Protein AF-A0A932PRP3-F1 (afdb_monomer)

pLDDT: mean 75.01, std 20.95, range [37.06, 98.75]

Nearest PDB structures (foldseek):
  5yk1-assembly1_A  TM=2.184E-01  e=9.906E+00  Mycobacterium tuberculosis H37Rv

Mean predicted aligned error: 20.1 Å

Secondary structure (DSSP, 8-state):
--------PPPPPPPPPPPPP---------------------PPPPPPPP-PPPPPPPPPPP--PPPTHHHHHHHHHHHHHHHHHHHHHHHT---------PPPP-------------------------------------------------HHHHHHHHHHHHHHHHHHHHHHHHHHHHHHSSPPPEEEEEETT-TTSHHHHHHTTTT-SS----TTTTTS--EEEESSSS--EEEEE-S-TT-TT-EEETTEEEEEEE-

Radius of gyration: 33.86 Å; Cα contacts (8 Å, |Δi|>4): 178; chains: 1; bounding box: 92×92×70 Å

Sequence (263 aa):
MDLDFGPTEAPSQPPKNPPPAAEGSMKPSGSQIAFTPSGGPVGSPPPATPTGSPPPAAPPAPKKAPRPIFLLIGVLIILAGLGYLAYSLLAGRSSSSGVATTPTPATPSTLDTGASSTATVTPLTPTSGTGTTPTTGTGVTSTTGTTTTGGAGTVSETMQTRDAFRKKDLATIQTYLESYLTDQGSYPVAAKTTRLNDSTATVVTALVPKYTAALPKDPKDPEYFYGYKSVDGKTYLLSARLEDTTDPEGKTEGTVFLYTVAK

Structure (mmCIF, N/CA/C/O backbone):
data_AF-A0A932PRP3-F1
#
_entry.id   AF-A0A932PRP3-F1
#
loop_
_atom_site.group_PDB
_atom_site.id
_atom_site.type_symbol
_atom_site.label_atom_id
_atom_site.label_alt_id
_atom_site.label_comp_id
_atom_site.label_asym_id
_atom_site.label_entity_id
_atom_site.label_seq_id
_atom_site.pdbx_PDB_ins_code
_atom_site.Cartn_x
_atom_site.Cartn_y
_atom_site.Cartn_z
_atom_site.occupancy
_atom_site.B_iso_or_equiv
_atom_site.auth_seq_id
_atom_site.auth_comp_id
_atom_site.auth_asym_id
_atom_site.auth_atom_id
_atom_site.pdbx_PDB_model_num
ATOM 1 N N . MET A 1 1 ? -14.388 -48.158 -35.535 1.00 59.50 1 MET A N 1
ATOM 2 C CA . MET A 1 1 ? -14.769 -47.512 -34.261 1.00 59.50 1 MET A CA 1
ATOM 3 C C . MET A 1 1 ? -14.753 -46.029 -34.554 1.00 59.50 1 MET A C 1
ATOM 5 O O . MET A 1 1 ? -13.724 -45.390 -34.387 1.00 59.50 1 MET A O 1
ATOM 9 N N . ASP A 1 2 ? -15.845 -45.544 -35.133 1.00 45.19 2 ASP A N 1
ATOM 10 C CA . ASP A 1 2 ? -15.993 -44.165 -35.587 1.00 45.19 2 ASP A CA 1
ATOM 11 C C . ASP A 1 2 ? -16.536 -43.331 -34.429 1.00 45.19 2 ASP A C 1
ATOM 13 O O . ASP A 1 2 ? -17.610 -43.615 -33.898 1.00 45.19 2 ASP A O 1
ATOM 17 N N . LEU A 1 3 ? -15.734 -42.366 -33.981 1.00 62.22 3 LEU A N 1
ATOM 18 C CA . LEU A 1 3 ? -16.086 -41.444 -32.908 1.00 62.22 3 LEU A CA 1
ATOM 19 C C . LEU A 1 3 ? -16.808 -40.248 -33.531 1.00 62.22 3 LEU A C 1
ATOM 21 O O . LEU A 1 3 ? -16.189 -39.373 -34.132 1.00 62.22 3 LEU A O 1
ATOM 25 N N . ASP A 1 4 ? -18.130 -40.278 -33.408 1.00 67.75 4 ASP A N 1
ATOM 26 C CA . ASP A 1 4 ? -19.055 -39.208 -33.765 1.00 67.75 4 ASP A CA 1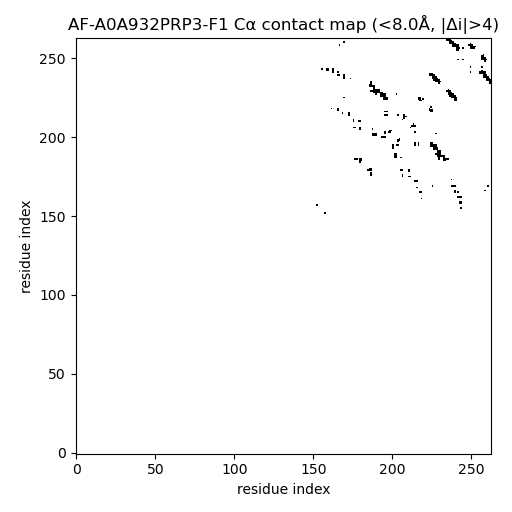
ATOM 27 C C . ASP A 1 4 ? -18.835 -37.996 -32.840 1.00 67.75 4 ASP A C 1
ATOM 29 O O . ASP A 1 4 ? -19.081 -38.059 -31.633 1.00 67.75 4 ASP A O 1
ATOM 33 N N . PHE A 1 5 ? -18.313 -36.900 -33.396 1.00 67.00 5 PHE A N 1
ATOM 34 C CA . PHE A 1 5 ? -18.179 -35.618 -32.706 1.00 67.00 5 PHE A CA 1
ATOM 35 C C . PHE A 1 5 ? -19.405 -34.769 -33.039 1.00 67.00 5 PHE A C 1
ATOM 37 O O . PHE A 1 5 ? -19.478 -34.140 -34.095 1.00 67.00 5 PHE A O 1
ATOM 44 N N . GLY A 1 6 ? -20.375 -34.779 -32.123 1.00 66.19 6 GLY A N 1
ATOM 45 C CA . GLY A 1 6 ? -21.585 -33.968 -32.217 1.00 66.19 6 GLY A CA 1
ATOM 46 C C . GLY A 1 6 ? -21.304 -32.458 -32.320 1.00 66.19 6 GLY A C 1
ATOM 47 O O . GLY A 1 6 ? -20.212 -31.991 -31.983 1.00 66.19 6 GLY A O 1
ATOM 48 N N . PRO A 1 7 ? -22.288 -31.676 -32.795 1.00 66.00 7 PRO A N 1
ATOM 49 C CA . PRO A 1 7 ? -22.104 -30.267 -33.114 1.00 66.00 7 PRO A CA 1
ATOM 50 C C . PRO A 1 7 ? -21.836 -29.414 -31.868 1.00 66.00 7 PRO A C 1
ATOM 52 O O . PRO A 1 7 ? -22.580 -29.444 -30.890 1.00 66.00 7 PRO A O 1
ATOM 55 N N . THR A 1 8 ? -20.775 -28.613 -31.954 1.00 67.00 8 THR A N 1
ATOM 56 C CA . THR A 1 8 ? -20.373 -27.592 -30.984 1.00 67.00 8 THR A CA 1
ATOM 57 C C . THR A 1 8 ? -21.481 -26.555 -30.792 1.00 67.00 8 THR A C 1
ATOM 59 O O . THR A 1 8 ? -21.761 -25.752 -31.683 1.00 67.00 8 THR A O 1
ATOM 62 N N . GLU A 1 9 ? -22.101 -26.560 -29.615 1.00 54.41 9 GLU A N 1
ATOM 63 C CA . GLU A 1 9 ? -23.089 -25.569 -29.197 1.00 54.41 9 GLU A CA 1
ATOM 64 C C . GLU A 1 9 ? -22.405 -24.208 -28.977 1.00 54.41 9 GLU A C 1
ATOM 66 O O . GLU A 1 9 ? -21.418 -24.088 -28.246 1.00 54.41 9 GLU A O 1
ATOM 71 N N . ALA A 1 10 ? -22.888 -23.177 -29.672 1.00 68.94 10 ALA A N 1
ATOM 72 C CA . ALA A 1 10 ? -22.328 -21.833 -29.610 1.00 68.94 10 ALA A CA 1
ATOM 73 C C . ALA A 1 10 ? -22.646 -21.161 -28.257 1.00 68.94 10 ALA A C 1
ATOM 75 O O . ALA A 1 10 ? -23.774 -21.269 -27.771 1.00 68.94 10 ALA A O 1
ATOM 76 N N . PRO A 1 11 ? -21.701 -20.418 -27.652 1.00 67.00 11 PRO A N 1
ATOM 77 C CA . PRO A 1 11 ? -21.936 -19.746 -26.382 1.00 67.00 11 PRO A CA 1
ATOM 78 C C . PRO A 1 11 ? -22.993 -18.641 -26.520 1.00 67.00 11 PRO A C 1
ATOM 80 O O . PRO A 1 11 ? -22.860 -17.706 -27.312 1.00 67.00 11 PRO A O 1
ATOM 83 N N . SER A 1 12 ? -24.040 -18.762 -25.703 1.00 66.94 12 SER A N 1
ATOM 84 C CA . SER A 1 12 ? -25.133 -17.803 -25.551 1.00 66.94 12 SER A CA 1
ATOM 85 C C . SER A 1 12 ? -24.598 -16.405 -25.211 1.00 66.94 12 SER A C 1
ATOM 87 O O . SER A 1 12 ? -23.902 -16.221 -24.211 1.00 66.94 12 SER A O 1
ATOM 89 N N . GLN A 1 13 ? -24.920 -15.409 -26.041 1.00 66.00 13 GLN A N 1
ATOM 90 C CA . GLN A 1 13 ? -24.522 -14.017 -25.814 1.00 66.00 13 GLN A CA 1
ATOM 91 C C . GLN A 1 13 ? -25.167 -13.448 -24.534 1.00 66.00 13 GLN A C 1
ATOM 93 O O . GLN A 1 13 ? -26.350 -13.698 -24.286 1.00 66.00 13 GLN A O 1
ATOM 98 N N . PRO A 1 14 ? -24.432 -12.651 -23.737 1.00 69.44 14 PRO A N 1
ATOM 99 C CA . PRO A 1 14 ? -24.997 -11.940 -22.596 1.00 69.44 14 PRO A CA 1
ATOM 100 C C . PRO A 1 14 ? -25.957 -10.817 -23.044 1.00 69.44 14 PRO A C 1
ATOM 102 O O . PRO A 1 14 ? -25.796 -10.258 -24.134 1.00 69.44 14 PRO A O 1
ATOM 105 N N . PRO A 1 15 ? -26.956 -10.463 -22.213 1.00 67.88 15 PRO A N 1
ATOM 106 C CA . PRO A 1 15 ? -27.970 -9.469 -22.555 1.00 67.88 15 PRO A CA 1
ATOM 107 C C . PRO A 1 15 ? -27.365 -8.074 -22.772 1.00 67.88 15 PRO A C 1
ATOM 109 O O . PRO A 1 15 ? -26.549 -7.594 -21.986 1.00 67.88 15 PRO A O 1
ATOM 112 N N . LYS A 1 16 ? -27.806 -7.404 -23.845 1.00 68.31 16 LYS A N 1
ATOM 113 C CA . LYS A 1 16 ? -27.510 -5.992 -24.129 1.00 68.31 16 LYS A CA 1
ATOM 114 C C . LYS A 1 16 ? -28.095 -5.109 -23.023 1.00 68.31 16 LYS A C 1
ATOM 116 O O . LYS A 1 16 ? -29.311 -5.078 -22.844 1.00 68.31 16 LYS A O 1
ATOM 121 N N . ASN A 1 17 ? -27.238 -4.361 -22.332 1.00 72.12 17 ASN A N 1
ATOM 122 C CA . ASN A 1 17 ? -27.670 -3.315 -21.408 1.00 72.12 17 ASN A CA 1
ATOM 123 C C . ASN A 1 17 ? -28.449 -2.212 -22.156 1.00 72.12 17 ASN A C 1
ATOM 125 O O . ASN A 1 17 ? -28.053 -1.840 -23.266 1.00 72.12 17 ASN A O 1
ATOM 129 N N . PRO A 1 18 ? -29.535 -1.678 -21.568 1.00 72.94 18 PRO A N 1
ATOM 130 C CA . PRO A 1 18 ? -30.278 -0.564 -22.141 1.00 72.94 18 PRO A CA 1
ATOM 131 C C . PRO A 1 18 ? -29.458 0.742 -22.112 1.00 72.94 18 PRO A C 1
ATOM 133 O O . PRO A 1 18 ? -28.585 0.906 -21.256 1.00 72.94 18 PRO A O 1
ATOM 136 N N . PRO A 1 19 ? -29.725 1.677 -23.044 1.00 67.88 19 PRO A N 1
ATOM 137 C CA . PRO A 1 19 ? -29.014 2.949 -23.129 1.00 67.88 19 PRO A CA 1
ATOM 138 C C . PRO A 1 19 ? -29.300 3.856 -21.915 1.00 67.88 19 PRO A C 1
ATOM 140 O O . PRO A 1 19 ? -30.411 3.822 -21.377 1.00 67.88 19 PRO A O 1
ATOM 143 N N . PRO A 1 20 ? -28.332 4.694 -21.496 1.00 64.31 20 PRO A N 1
ATOM 144 C CA . PRO A 1 20 ? -28.528 5.656 -20.419 1.00 64.31 20 PRO A CA 1
ATOM 145 C C . PRO A 1 20 ? -29.553 6.723 -20.823 1.00 64.31 20 PRO A C 1
ATOM 147 O O . PRO A 1 20 ? -29.486 7.294 -21.914 1.00 64.31 20 PRO A O 1
ATOM 150 N N . ALA A 1 21 ? -30.510 6.978 -19.930 1.00 57.78 21 ALA A N 1
ATOM 151 C CA . ALA A 1 21 ? -31.491 8.041 -20.075 1.00 57.78 21 ALA A CA 1
ATOM 152 C C . ALA A 1 21 ? -30.786 9.406 -20.125 1.00 57.78 21 ALA A C 1
ATOM 154 O O . ALA A 1 21 ? -29.928 9.709 -19.299 1.00 57.78 21 ALA A O 1
ATOM 155 N N . ALA A 1 22 ? -31.151 10.218 -21.115 1.00 58.94 22 ALA A N 1
ATOM 156 C CA . ALA A 1 22 ? -30.688 11.588 -21.252 1.00 58.94 22 ALA A CA 1
ATOM 157 C C . ALA A 1 22 ? -31.255 12.444 -20.109 1.00 58.94 22 ALA A C 1
ATOM 159 O O . ALA A 1 22 ? -32.457 12.708 -20.067 1.00 58.94 22 ALA A O 1
ATOM 160 N N . GLU A 1 23 ? -30.400 12.879 -19.184 1.00 51.41 23 GLU A N 1
ATOM 161 C CA . GLU A 1 23 ? -30.779 13.850 -18.161 1.00 51.41 23 GLU A CA 1
ATOM 162 C C . GLU A 1 23 ? -30.734 15.272 -18.728 1.00 51.41 23 GLU A C 1
ATOM 164 O O . GLU A 1 23 ? -29.753 15.724 -19.326 1.00 51.41 23 GLU A O 1
ATOM 169 N N . GLY A 1 24 ? -31.871 15.950 -18.578 1.00 53.66 24 GLY A N 1
ATOM 170 C CA . GLY A 1 24 ? -32.143 17.275 -19.099 1.00 53.66 24 GLY A CA 1
ATOM 171 C C . GLY A 1 24 ? -31.337 18.375 -18.414 1.00 53.66 24 GLY A C 1
ATOM 172 O O . GLY A 1 24 ? -31.132 18.401 -17.204 1.00 53.66 24 GLY A O 1
ATOM 173 N N . SER A 1 25 ? -30.938 19.336 -19.238 1.00 64.31 25 SER A N 1
ATOM 174 C CA . SER A 1 25 ? -30.327 20.598 -18.845 1.00 64.31 25 SER A CA 1
ATOM 175 C C . SER A 1 25 ? -31.352 21.474 -18.111 1.00 64.31 25 SER A C 1
ATOM 177 O O . SER A 1 25 ? -32.282 21.993 -18.728 1.00 64.31 25 SER A O 1
ATOM 179 N N . MET A 1 26 ? -31.194 21.656 -16.797 1.00 61.09 26 MET A N 1
ATOM 180 C CA . MET A 1 26 ? -31.987 22.601 -16.003 1.00 61.09 26 MET A CA 1
ATOM 181 C C . MET A 1 26 ? -31.085 23.713 -15.453 1.00 61.09 26 MET A C 1
ATOM 183 O O . MET A 1 26 ? -30.230 23.496 -14.599 1.00 61.09 26 MET A O 1
ATOM 187 N N . LYS A 1 27 ? -31.282 24.925 -15.986 1.00 58.69 27 LYS A N 1
ATOM 188 C CA . LYS A 1 27 ? -30.704 26.190 -15.506 1.00 58.69 27 LYS A CA 1
ATOM 189 C C . LYS A 1 27 ? -31.195 26.496 -14.083 1.00 58.69 27 LYS A C 1
ATOM 191 O O . LYS A 1 27 ? -32.410 26.537 -13.889 1.00 58.69 27 LYS A O 1
ATOM 196 N N . PRO A 1 28 ? -30.324 26.864 -13.129 1.00 60.94 28 PRO A N 1
ATOM 197 C CA . PRO A 1 28 ? -30.776 27.525 -11.913 1.00 60.94 28 PRO A CA 1
ATOM 198 C C . PRO A 1 28 ? -31.016 29.018 -12.188 1.00 60.94 28 PRO A C 1
ATOM 200 O O . PRO A 1 28 ? -30.084 29.792 -12.404 1.00 60.94 28 PRO A O 1
ATOM 203 N N . SER A 1 29 ? -32.291 29.414 -12.197 1.00 61.66 29 SER A N 1
ATOM 204 C CA . SER A 1 29 ? -32.711 30.812 -12.077 1.00 61.66 29 SER A CA 1
ATOM 205 C C . SER A 1 29 ? -32.646 31.207 -10.606 1.00 61.66 29 SER A C 1
ATOM 207 O O . SER A 1 29 ? -33.262 30.562 -9.759 1.00 61.66 29 SER A O 1
ATOM 209 N N . GLY A 1 30 ? -31.882 32.254 -10.304 1.00 53.25 30 GLY A N 1
ATOM 210 C CA . GLY A 1 30 ? -31.757 32.793 -8.959 1.00 53.25 30 GLY A CA 1
ATOM 211 C C . GLY A 1 30 ? -33.073 33.368 -8.439 1.00 53.25 30 GLY A C 1
ATOM 212 O O . GLY A 1 30 ? -33.733 34.148 -9.121 1.00 53.25 30 GLY A O 1
ATOM 213 N N . SER A 1 31 ? -33.393 33.039 -7.191 1.00 56.81 31 SER A N 1
ATOM 214 C CA . SER A 1 31 ? -34.291 33.821 -6.349 1.00 56.81 31 SER A CA 1
ATOM 215 C C . SER A 1 31 ? -33.683 33.898 -4.959 1.00 56.81 31 SER A C 1
ATOM 217 O O . SER A 1 31 ? -33.588 32.908 -4.238 1.00 56.81 31 SER A O 1
ATOM 219 N N . GLN A 1 32 ? -33.241 35.103 -4.615 1.00 51.47 32 GLN A N 1
ATOM 220 C CA . GLN A 1 32 ? -32.923 35.493 -3.254 1.00 51.47 32 GLN A CA 1
ATOM 221 C C . GLN A 1 32 ? -34.222 35.506 -2.444 1.00 51.47 32 GLN A C 1
ATOM 223 O O . GLN A 1 32 ? -35.178 36.172 -2.840 1.00 51.47 32 GLN A O 1
ATOM 228 N N . ILE A 1 33 ? -34.250 34.813 -1.308 1.00 51.12 33 ILE A N 1
ATOM 229 C CA . ILE A 1 33 ? -35.253 35.043 -0.269 1.00 51.12 33 ILE A CA 1
ATOM 230 C C . ILE A 1 33 ? -34.531 35.326 1.044 1.00 51.12 33 ILE A C 1
ATOM 232 O O . ILE A 1 33 ? -33.773 34.510 1.564 1.00 51.12 33 ILE A O 1
ATOM 236 N N . ALA A 1 34 ? -34.738 36.548 1.527 1.00 55.91 34 ALA A N 1
ATOM 237 C CA . ALA A 1 34 ? -34.298 37.026 2.821 1.00 55.91 34 ALA A CA 1
ATOM 238 C C . ALA A 1 34 ? -35.016 36.242 3.928 1.00 55.91 34 ALA A C 1
ATOM 240 O O . ALA A 1 34 ? -36.244 36.170 3.940 1.00 55.91 34 ALA A O 1
ATOM 241 N N . PHE A 1 35 ? -34.256 35.678 4.866 1.00 55.28 35 PHE A N 1
ATOM 242 C CA . PHE A 1 35 ? -34.806 35.068 6.073 1.00 55.28 35 PHE A CA 1
ATOM 243 C C . PHE A 1 35 ? -34.721 36.063 7.230 1.00 55.28 35 PHE A C 1
ATOM 245 O O . PHE A 1 35 ? -33.642 36.411 7.706 1.00 55.28 35 PHE A O 1
ATOM 252 N N . THR A 1 36 ? -35.883 36.527 7.675 1.00 54.38 36 THR A N 1
ATOM 253 C CA . THR A 1 36 ? -36.073 37.239 8.941 1.00 54.38 36 THR A CA 1
ATOM 254 C C . THR A 1 36 ? -36.076 36.245 10.110 1.00 54.38 36 THR A C 1
ATOM 256 O O . THR A 1 36 ? -36.731 35.205 9.998 1.00 54.38 36 THR A O 1
ATOM 259 N N . PRO A 1 37 ? -35.437 36.545 11.254 1.00 58.00 37 PRO A N 1
ATOM 260 C CA . PRO A 1 37 ? -35.543 35.720 12.453 1.00 58.00 37 PRO A CA 1
ATOM 261 C C . PRO A 1 37 ? -36.889 35.973 13.152 1.00 58.00 37 PRO A C 1
ATOM 263 O O . PRO A 1 37 ? -37.099 37.021 13.758 1.00 58.00 37 PRO A O 1
ATOM 266 N N . SER A 1 38 ? -37.811 35.011 13.063 1.00 57.09 38 SER A N 1
ATOM 267 C CA . SER A 1 38 ? -39.059 35.007 13.833 1.00 57.09 38 SER A CA 1
ATOM 268 C C . SER A 1 38 ? -38.910 34.055 15.016 1.00 57.09 38 SER A C 1
ATOM 270 O O . SER A 1 38 ? -38.773 32.844 14.845 1.00 57.09 38 SER A O 1
ATOM 272 N N . GLY A 1 39 ? -38.877 34.629 16.219 1.00 63.00 39 GLY A N 1
ATOM 273 C CA . GLY A 1 39 ? -38.954 33.888 17.470 1.00 63.00 39 GLY A CA 1
ATOM 274 C C . GLY A 1 39 ? -40.307 33.194 17.615 1.00 63.00 39 GLY A C 1
ATOM 275 O O . GLY A 1 39 ? -41.354 33.790 17.371 1.00 63.00 39 GLY A O 1
ATOM 276 N N . GLY A 1 40 ? -40.267 31.934 18.040 1.00 44.25 40 GLY A N 1
ATOM 277 C CA . GLY A 1 40 ? -41.428 31.095 18.321 1.00 44.25 40 GLY A CA 1
ATOM 278 C C . GLY A 1 40 ? -41.112 30.062 19.412 1.00 44.25 40 GLY A C 1
ATOM 279 O O . GLY A 1 40 ? -39.941 29.828 19.699 1.00 44.25 40 GLY A O 1
ATOM 280 N N . PRO A 1 41 ? -42.140 29.510 20.075 1.00 55.56 41 PRO A N 1
ATOM 281 C CA . PRO A 1 41 ? -42.201 29.397 21.531 1.00 55.56 41 PRO A CA 1
ATOM 282 C C . PRO A 1 41 ? -41.535 28.155 22.134 1.00 55.56 41 PRO A C 1
ATOM 284 O O . PRO A 1 41 ? -41.397 27.107 21.511 1.00 55.56 41 PRO A O 1
ATOM 287 N N . VAL A 1 42 ? -41.198 28.308 23.416 1.00 56.53 42 VAL A N 1
ATOM 288 C CA . VAL A 1 42 ? -40.731 27.291 24.363 1.00 56.53 42 VAL A CA 1
ATOM 289 C C . VAL A 1 42 ? -41.705 26.105 24.374 1.00 56.53 42 VAL A C 1
ATOM 291 O O . VAL A 1 42 ? -42.784 26.175 24.961 1.00 56.53 42 VAL A O 1
ATOM 294 N N . GLY A 1 43 ? -41.332 25.026 23.685 1.00 50.03 43 GLY A N 1
ATOM 295 C CA . GLY A 1 43 ? -42.056 23.759 23.688 1.00 50.03 43 GLY A CA 1
ATOM 296 C C . GLY A 1 43 ? -41.908 23.049 25.031 1.00 50.03 43 GLY A C 1
ATOM 297 O O . GLY A 1 43 ? -40.807 22.916 25.562 1.00 50.03 43 GLY A O 1
ATOM 298 N N . SER A 1 44 ? -43.043 22.628 25.581 1.00 59.44 44 SER A N 1
ATOM 299 C CA . SER A 1 4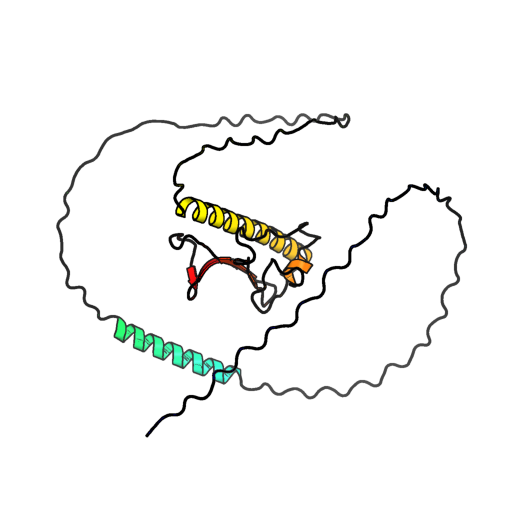4 ? -43.187 21.897 26.838 1.00 59.44 44 SER A CA 1
ATOM 300 C C . SER A 1 44 ? -42.303 20.641 26.914 1.00 59.44 44 SER A C 1
ATOM 302 O O . SER A 1 44 ? -42.065 19.997 25.889 1.00 59.44 44 SER A O 1
ATOM 304 N N . PRO A 1 45 ? -41.843 20.252 28.118 1.00 69.38 45 PRO A N 1
ATOM 305 C CA . PRO A 1 45 ? -41.059 19.037 28.292 1.00 69.38 45 PRO A CA 1
ATOM 306 C C . PRO A 1 45 ? -41.881 17.789 27.916 1.00 69.38 45 PRO A C 1
ATOM 308 O O . PRO A 1 45 ? -43.082 17.736 28.201 1.00 69.38 45 PRO A O 1
ATOM 311 N N . PRO A 1 46 ? -41.254 16.779 27.288 1.00 70.62 46 PRO A N 1
ATOM 312 C CA . PRO A 1 46 ? -41.928 15.541 26.922 1.00 70.62 46 PRO A CA 1
ATOM 313 C C . PRO A 1 46 ? -42.402 14.770 28.169 1.00 70.62 46 PRO A C 1
ATOM 315 O O . PRO A 1 46 ? -41.740 14.813 29.211 1.00 70.62 46 PRO A O 1
ATOM 318 N N . PRO A 1 47 ? -43.533 14.045 28.082 1.00 64.44 47 PRO A N 1
ATOM 319 C CA . PRO A 1 47 ? -44.023 13.204 29.167 1.00 64.44 47 PRO A CA 1
ATOM 320 C C . PRO A 1 47 ? -43.022 12.087 29.479 1.00 64.44 47 PRO A C 1
ATOM 322 O O . PRO A 1 47 ? -42.464 11.458 28.579 1.00 64.44 47 PRO A O 1
ATOM 325 N N . ALA A 1 48 ? -42.811 11.843 30.772 1.00 59.00 48 ALA A N 1
ATOM 326 C CA . ALA A 1 48 ? -41.957 10.777 31.269 1.00 59.00 48 ALA A CA 1
ATOM 327 C C . ALA A 1 48 ? -42.422 9.419 30.722 1.00 59.00 48 ALA A C 1
ATOM 329 O O . ALA A 1 48 ? -43.550 8.982 30.958 1.00 59.00 48 ALA A O 1
ATOM 330 N N . THR A 1 49 ? -41.536 8.751 29.988 1.00 63.50 49 THR A N 1
ATOM 331 C CA . THR A 1 49 ? -41.708 7.364 29.554 1.00 63.50 49 THR A CA 1
ATOM 332 C C . THR A 1 49 ? -41.908 6.451 30.767 1.00 63.50 49 THR A C 1
ATOM 334 O O . THR A 1 49 ? -41.128 6.543 31.719 1.00 63.50 49 THR A O 1
ATOM 337 N N . PRO A 1 50 ? -42.905 5.547 30.752 1.00 60.94 50 PRO A N 1
ATOM 338 C CA . PRO A 1 50 ? -43.083 4.568 31.811 1.00 60.94 50 PRO A CA 1
ATOM 339 C C . PRO A 1 50 ? -41.882 3.620 31.845 1.00 60.94 50 PRO A C 1
ATOM 341 O O . PRO A 1 50 ? -41.534 2.986 30.848 1.00 60.94 50 PRO A O 1
ATOM 344 N N . THR A 1 51 ? -41.253 3.542 33.014 1.00 57.25 51 THR A N 1
ATOM 345 C CA . THR A 1 51 ? -40.186 2.604 33.358 1.00 57.25 51 THR A CA 1
ATOM 346 C C . THR A 1 51 ? -40.706 1.175 33.216 1.00 57.25 51 THR A C 1
ATOM 348 O O . THR A 1 51 ? -41.295 0.615 34.140 1.00 57.25 51 THR A O 1
ATOM 351 N N . GLY A 1 52 ? -40.525 0.592 32.031 1.00 58.75 52 GLY A N 1
ATOM 352 C CA . GLY A 1 52 ? -40.750 -0.827 31.793 1.00 58.75 52 GLY A CA 1
ATOM 353 C C . GLY A 1 52 ? -39.813 -1.642 32.676 1.00 58.75 52 GLY A C 1
ATOM 354 O O . GLY A 1 52 ? -38.606 -1.394 32.707 1.00 58.75 52 GLY A O 1
ATOM 355 N N . SER A 1 53 ? -40.377 -2.585 33.428 1.00 66.56 53 SER A N 1
ATOM 356 C CA . SER A 1 53 ? -39.617 -3.520 34.251 1.00 66.56 53 SER A CA 1
ATOM 357 C C . SER A 1 53 ? -38.531 -4.209 33.416 1.00 66.56 53 SER A C 1
ATOM 359 O O . SER A 1 53 ? -38.793 -4.579 32.267 1.00 66.56 53 SER A O 1
ATOM 361 N N . PRO A 1 54 ? -37.317 -4.384 33.966 1.00 72.00 54 PRO A N 1
ATOM 362 C CA . PRO A 1 54 ? -36.234 -5.030 33.247 1.00 72.00 54 PRO A CA 1
ATOM 363 C C . PRO A 1 54 ? -36.658 -6.450 32.842 1.00 72.00 54 PRO A C 1
ATOM 365 O O . PRO A 1 54 ? -37.256 -7.163 33.656 1.00 72.00 54 PRO A O 1
ATOM 368 N N . PRO A 1 55 ? -36.374 -6.873 31.598 1.00 76.50 55 PRO A N 1
ATOM 369 C CA . PRO A 1 55 ? -36.653 -8.231 31.166 1.00 76.50 55 PRO A CA 1
ATOM 370 C C . PRO A 1 55 ? -35.924 -9.229 32.083 1.00 76.50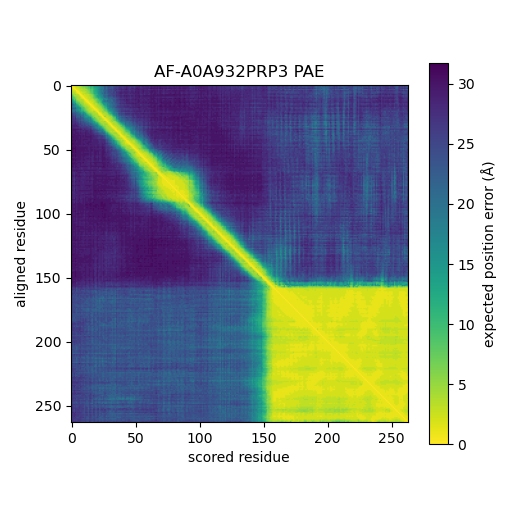 55 PRO A C 1
ATOM 372 O O . PRO A 1 55 ? -34.800 -8.953 32.516 1.00 76.50 55 PRO A O 1
ATOM 375 N N . PRO A 1 56 ? -36.547 -10.379 32.401 1.00 75.75 56 PRO A N 1
ATOM 376 C CA . PRO A 1 56 ? -35.937 -11.402 33.238 1.00 75.75 56 PRO A CA 1
ATOM 377 C C . PRO A 1 56 ? -34.583 -11.810 32.656 1.00 75.75 56 PRO A C 1
ATOM 379 O O . PRO A 1 56 ? -34.455 -12.037 31.451 1.00 75.75 56 PRO A O 1
ATOM 382 N N . ALA A 1 57 ? -33.572 -11.854 33.525 1.00 73.75 57 ALA A N 1
ATOM 383 C CA . ALA A 1 57 ? -32.197 -12.151 33.159 1.00 73.75 57 ALA A CA 1
ATOM 384 C C . ALA A 1 57 ? -32.133 -13.429 32.312 1.00 73.75 57 ALA A C 1
ATOM 386 O O . ALA A 1 57 ? -32.568 -14.499 32.743 1.00 73.75 57 ALA A O 1
ATOM 387 N N . ALA A 1 58 ? -31.601 -13.296 31.096 1.00 77.81 58 ALA A N 1
ATOM 388 C CA . ALA A 1 58 ? -31.386 -14.428 30.213 1.00 77.81 58 ALA A CA 1
ATOM 389 C C . ALA A 1 58 ? -30.513 -15.480 30.926 1.00 77.81 58 ALA A C 1
ATOM 391 O O . ALA A 1 58 ? -29.538 -15.111 31.592 1.00 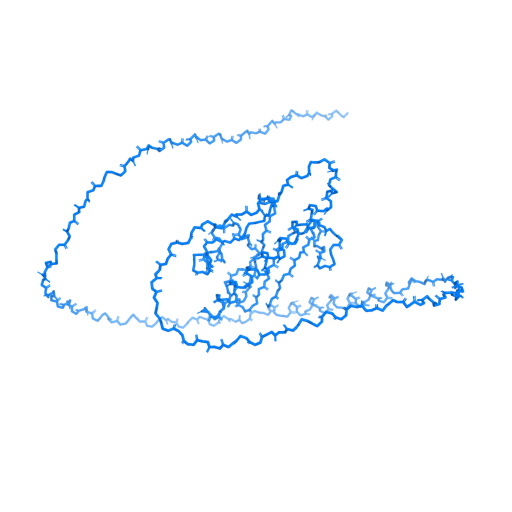77.81 58 ALA A O 1
ATOM 392 N N . PRO A 1 59 ? -30.839 -16.780 30.810 1.00 80.12 59 PRO A N 1
ATOM 393 C CA . PRO A 1 59 ? -30.046 -17.834 31.422 1.00 80.12 59 PRO A CA 1
ATOM 394 C C . PRO A 1 59 ? -28.593 -17.763 30.922 1.00 80.12 59 PRO A C 1
ATOM 396 O O . PRO A 1 59 ? -28.362 -17.461 29.746 1.00 80.12 59 PRO A O 1
ATOM 399 N N . PRO A 1 60 ? -27.602 -18.027 31.792 1.00 76.75 60 PRO A N 1
ATOM 400 C CA . PRO A 1 60 ? -26.197 -17.936 31.424 1.00 76.75 60 PRO A CA 1
ATOM 401 C C . PRO A 1 60 ? -25.902 -18.875 30.253 1.00 76.75 60 PRO A C 1
ATOM 403 O O . PRO A 1 60 ? -26.195 -20.071 30.303 1.00 76.75 60 PRO A O 1
ATOM 406 N N . ALA A 1 61 ? -25.320 -18.315 29.191 1.00 79.25 61 ALA A N 1
ATOM 407 C CA . ALA A 1 61 ? -24.957 -19.061 27.998 1.00 79.25 61 ALA A CA 1
ATOM 408 C C . ALA A 1 61 ? -24.044 -20.256 28.353 1.00 79.25 61 ALA A C 1
ATOM 410 O O . ALA A 1 61 ? -23.141 -20.115 29.189 1.00 79.25 61 ALA A O 1
ATOM 411 N N . PRO A 1 62 ? -24.236 -21.428 27.720 1.00 78.56 62 PRO A N 1
ATOM 412 C CA . PRO A 1 62 ? -23.405 -22.597 27.972 1.00 78.56 62 PRO A CA 1
ATOM 413 C C . PRO A 1 62 ? -21.946 -22.277 27.629 1.00 78.56 62 PRO A C 1
ATOM 415 O O . PRO A 1 62 ? -21.624 -21.887 26.504 1.00 78.56 62 PRO A O 1
ATOM 418 N N . LYS A 1 63 ? -21.053 -22.439 28.613 1.00 75.25 63 LYS A N 1
ATOM 419 C CA . LYS A 1 63 ? -19.610 -22.238 28.442 1.00 75.25 63 LYS A CA 1
ATOM 420 C C . LYS A 1 63 ? -19.108 -23.208 27.373 1.00 75.25 63 LYS A C 1
ATOM 422 O O . LYS A 1 63 ? -19.048 -24.416 27.587 1.00 75.25 63 LYS A O 1
ATOM 427 N N . LYS A 1 64 ? -18.785 -22.669 26.197 1.00 71.75 64 LYS A N 1
ATOM 428 C CA . LYS A 1 64 ? -18.280 -23.434 25.055 1.00 71.75 64 LYS A CA 1
ATOM 429 C C . LYS A 1 64 ? -16.921 -24.020 25.441 1.00 71.75 64 LYS A C 1
ATOM 431 O O . LYS A 1 64 ? -15.971 -23.273 25.662 1.00 71.75 64 LYS A O 1
ATOM 436 N N . ALA A 1 65 ? -16.846 -25.345 25.557 1.00 76.94 65 ALA A N 1
ATOM 437 C CA . ALA A 1 65 ? -15.600 -26.036 25.861 1.00 76.94 65 ALA A CA 1
ATOM 438 C C . ALA A 1 65 ? -14.539 -25.709 24.788 1.00 76.94 65 ALA A C 1
ATOM 440 O O . ALA A 1 65 ? -14.868 -25.708 23.593 1.00 76.94 65 ALA A O 1
ATOM 441 N N . PRO A 1 66 ? -13.285 -25.415 25.178 1.00 67.38 66 PRO A N 1
ATOM 442 C CA . PRO A 1 66 ? -12.220 -25.134 24.228 1.00 67.38 66 PRO A CA 1
ATOM 443 C C . PRO A 1 66 ? -11.975 -26.376 23.367 1.00 67.38 66 PRO A C 1
ATOM 445 O O . PRO A 1 66 ? -11.633 -27.447 23.864 1.00 67.38 66 PRO A O 1
ATOM 448 N N . ARG A 1 67 ? -12.185 -26.242 22.055 1.00 70.69 67 ARG A N 1
ATOM 449 C CA . ARG A 1 67 ? -11.858 -27.300 21.094 1.00 70.69 67 ARG A CA 1
ATOM 450 C C . ARG A 1 67 ? -10.333 -27.361 20.932 1.00 70.69 67 ARG A C 1
ATOM 452 O O . ARG A 1 67 ? -9.721 -26.302 20.787 1.00 70.69 67 ARG A O 1
ATOM 459 N N . PRO A 1 68 ? -9.712 -28.551 20.885 1.00 62.81 68 PRO A N 1
ATOM 460 C CA . PRO A 1 68 ? -8.257 -28.721 20.806 1.00 62.81 68 PRO A CA 1
ATOM 461 C C . PRO A 1 68 ? -7.691 -28.432 19.398 1.00 62.81 68 PRO A C 1
ATOM 463 O O . PRO A 1 68 ? -6.882 -29.188 18.871 1.00 62.81 68 PRO A O 1
ATOM 466 N N . ILE A 1 69 ? -8.104 -27.332 18.760 1.00 64.81 69 ILE A N 1
ATOM 467 C CA . ILE A 1 69 ? -7.629 -26.930 17.423 1.00 64.81 69 ILE A CA 1
ATOM 468 C C . ILE A 1 69 ? -6.144 -26.529 17.468 1.00 64.81 69 ILE A C 1
ATOM 470 O O . ILE A 1 69 ? -5.406 -26.778 16.518 1.00 64.81 69 ILE A O 1
ATOM 474 N N . PHE A 1 70 ? -5.670 -25.999 18.600 1.00 62.31 70 PHE A N 1
ATOM 475 C CA . PHE A 1 70 ? -4.264 -25.622 18.785 1.00 62.31 70 PHE A CA 1
ATOM 476 C C . PHE A 1 70 ? -3.291 -26.812 18.735 1.00 62.31 70 PHE A C 1
ATOM 478 O O . PHE A 1 70 ? -2.135 -26.633 18.360 1.00 62.31 70 PHE A O 1
ATOM 485 N N . LEU A 1 71 ? -3.751 -28.032 19.040 1.00 67.81 71 LEU A N 1
ATOM 486 C CA . LEU A 1 71 ? -2.900 -29.227 19.040 1.00 67.81 71 LEU A CA 1
ATOM 487 C C . LEU A 1 71 ? -2.589 -29.697 17.605 1.00 67.81 71 LEU A C 1
ATOM 489 O O . LEU A 1 71 ? -1.462 -30.083 17.312 1.00 67.81 71 LEU A O 1
ATOM 493 N N . LEU A 1 72 ? -3.546 -29.565 16.678 1.00 68.06 72 LEU A N 1
ATOM 494 C CA . LEU A 1 72 ? -3.349 -29.911 15.263 1.00 68.06 72 LEU A CA 1
ATOM 495 C C . LEU A 1 72 ? -2.375 -28.963 14.549 1.00 68.06 72 LEU A C 1
ATOM 497 O O . LEU A 1 72 ? -1.547 -29.419 13.764 1.00 68.06 72 LEU A O 1
ATOM 501 N N . ILE A 1 73 ? -2.432 -27.659 14.846 1.00 73.12 73 ILE A N 1
ATOM 502 C CA . ILE A 1 73 ? -1.530 -26.667 14.237 1.00 73.12 73 ILE A CA 1
ATOM 503 C C . ILE A 1 73 ? -0.085 -26.889 14.711 1.00 73.12 73 ILE A C 1
ATOM 505 O O . ILE A 1 73 ? 0.838 -26.844 13.899 1.00 73.12 73 ILE A O 1
ATOM 509 N N . GLY A 1 74 ? 0.117 -27.203 15.997 1.00 73.94 74 GLY A N 1
ATOM 510 C CA . GLY A 1 74 ? 1.445 -27.499 16.544 1.00 73.94 74 GLY A CA 1
ATOM 511 C C . GLY A 1 74 ? 2.120 -28.704 15.880 1.00 73.94 74 GLY A C 1
ATOM 512 O O . GLY A 1 74 ? 3.292 -28.629 15.517 1.00 73.94 74 GLY A O 1
ATOM 513 N N . VAL A 1 75 ? 1.377 -29.791 15.639 1.00 81.19 75 VAL A N 1
ATOM 514 C CA . VAL A 1 75 ? 1.910 -30.995 14.971 1.00 81.19 75 VAL A CA 1
ATOM 515 C C . VAL A 1 75 ? 2.319 -30.705 13.521 1.00 81.19 75 VAL A C 1
ATOM 517 O O . VAL A 1 75 ? 3.357 -31.183 13.065 1.00 81.19 75 VAL A O 1
ATOM 520 N N . LEU A 1 76 ? 1.553 -29.879 12.803 1.00 80.94 76 LEU A N 1
ATOM 521 C CA . LEU A 1 76 ? 1.821 -29.560 11.397 1.00 80.94 76 LEU A CA 1
ATOM 522 C C . LEU A 1 76 ? 3.096 -28.711 11.228 1.00 80.94 76 LEU A C 1
ATOM 524 O O . LEU A 1 76 ? 3.883 -28.958 10.315 1.00 80.94 76 LEU A O 1
ATOM 528 N N . ILE A 1 77 ? 3.354 -27.778 12.154 1.00 82.31 77 ILE A N 1
ATOM 529 C CA . ILE A 1 77 ? 4.587 -26.968 12.173 1.00 82.31 77 ILE A CA 1
ATOM 530 C C . ILE A 1 77 ? 5.818 -27.839 12.463 1.00 82.31 77 ILE A C 1
ATOM 532 O O . ILE A 1 77 ? 6.847 -27.679 11.807 1.00 82.31 77 ILE A O 1
ATOM 536 N N . ILE A 1 78 ? 5.715 -28.793 13.396 1.00 81.81 78 ILE A N 1
ATOM 537 C CA . ILE A 1 78 ? 6.820 -29.710 13.722 1.00 81.81 78 ILE A CA 1
ATOM 538 C C . ILE A 1 78 ? 7.170 -30.591 12.513 1.00 81.81 78 ILE A C 1
ATOM 540 O O . ILE A 1 78 ? 8.347 -30.746 12.188 1.00 81.81 78 ILE A O 1
ATOM 544 N N . LEU A 1 79 ? 6.168 -31.119 11.802 1.00 85.44 79 LEU A N 1
ATOM 545 C CA . LEU A 1 79 ? 6.393 -31.933 10.603 1.00 85.44 79 LEU A CA 1
ATOM 546 C C . LEU A 1 79 ? 7.017 -31.125 9.455 1.00 85.44 79 LEU A C 1
ATOM 548 O O . LEU A 1 79 ? 7.942 -31.611 8.804 1.00 85.44 79 LEU A O 1
ATOM 552 N N . ALA A 1 80 ? 6.574 -29.883 9.238 1.00 83.88 80 ALA A N 1
ATOM 553 C CA . ALA A 1 80 ? 7.164 -29.001 8.231 1.00 83.88 80 ALA A CA 1
ATOM 554 C C . ALA A 1 80 ? 8.620 -28.628 8.568 1.00 83.88 80 ALA A C 1
ATOM 556 O O . ALA A 1 80 ? 9.479 -28.643 7.687 1.00 83.88 80 ALA A O 1
ATOM 557 N N . GLY A 1 81 ? 8.920 -28.357 9.844 1.00 82.19 81 GLY A N 1
ATOM 558 C CA . GLY A 1 81 ? 10.276 -28.056 10.311 1.00 82.19 81 GLY A CA 1
ATOM 559 C C . GLY A 1 81 ? 11.242 -29.232 10.142 1.00 82.19 81 GLY A C 1
ATOM 560 O O . GLY A 1 81 ? 12.349 -29.051 9.634 1.00 82.19 81 GLY A O 1
ATOM 561 N N . LEU A 1 82 ? 10.814 -30.449 10.497 1.00 83.88 82 LEU A N 1
ATOM 562 C CA . LEU A 1 82 ? 11.618 -31.662 10.302 1.00 83.88 82 LEU A CA 1
ATOM 563 C C . LEU A 1 82 ? 11.836 -31.972 8.814 1.00 83.88 82 LEU A C 1
ATOM 565 O O . LEU A 1 82 ? 12.950 -32.320 8.420 1.00 83.88 82 LEU A O 1
ATOM 569 N N . GLY A 1 83 ? 10.809 -31.786 7.979 1.00 83.38 83 GLY A N 1
ATOM 570 C CA . GLY A 1 83 ? 10.926 -31.936 6.528 1.00 83.38 83 GLY A CA 1
ATOM 571 C C . GLY A 1 83 ? 11.910 -30.939 5.909 1.00 83.38 83 GLY A C 1
ATOM 572 O O . GLY A 1 83 ? 12.757 -31.326 5.105 1.00 83.38 83 GLY A O 1
ATOM 573 N N . TYR A 1 84 ? 11.858 -29.672 6.327 1.00 82.94 84 TYR A N 1
ATOM 574 C CA . TYR A 1 84 ? 12.764 -28.631 5.838 1.00 82.94 84 TYR A CA 1
ATOM 575 C C . TYR A 1 84 ? 14.223 -28.876 6.250 1.00 82.94 84 TYR A C 1
ATOM 577 O O . TYR A 1 84 ? 15.133 -28.684 5.444 1.00 82.94 84 TYR A O 1
ATOM 585 N N . LEU A 1 85 ? 14.460 -29.355 7.477 1.00 80.88 85 LEU A N 1
ATOM 586 C CA . LEU A 1 85 ? 15.806 -29.689 7.952 1.00 80.88 85 LEU A CA 1
ATOM 587 C C . LEU A 1 85 ? 16.406 -30.896 7.210 1.00 80.88 85 LEU A C 1
ATOM 589 O O . LEU A 1 85 ? 17.588 -30.890 6.871 1.00 80.88 85 LEU A O 1
ATOM 593 N N . ALA A 1 86 ? 15.600 -31.917 6.909 1.00 77.38 86 ALA A N 1
ATOM 594 C CA . ALA A 1 86 ? 16.044 -33.046 6.091 1.00 77.38 86 ALA A CA 1
ATOM 595 C C . ALA A 1 86 ? 16.347 -32.617 4.643 1.00 77.38 86 ALA A C 1
ATOM 597 O O . ALA A 1 86 ? 17.341 -33.049 4.058 1.00 77.38 86 ALA A O 1
ATOM 598 N N . TYR A 1 87 ? 15.526 -31.727 4.079 1.00 80.25 87 TYR A N 1
ATOM 599 C CA . TYR A 1 87 ? 15.729 -31.186 2.738 1.00 80.25 87 TYR A CA 1
ATOM 600 C C . TYR A 1 87 ? 17.010 -30.341 2.631 1.00 80.25 87 TYR A C 1
ATOM 602 O O . TYR A 1 87 ? 17.766 -30.504 1.675 1.00 80.25 87 TYR A O 1
ATOM 610 N N . SER A 1 88 ? 17.311 -29.488 3.616 1.00 76.31 88 SER A N 1
ATOM 611 C CA . SER A 1 88 ? 18.517 -28.643 3.592 1.00 76.31 88 SER A CA 1
ATOM 612 C C . SER A 1 88 ? 19.819 -29.443 3.727 1.00 76.31 88 SER A C 1
ATOM 614 O O . SER A 1 88 ? 20.815 -29.098 3.091 1.00 76.31 88 SER A O 1
ATOM 616 N N . LEU A 1 89 ? 19.803 -30.559 4.464 1.00 72.44 89 LEU A N 1
ATOM 617 C CA . LEU A 1 89 ? 20.931 -31.496 4.528 1.00 72.44 89 LEU A CA 1
ATOM 618 C C . LEU A 1 89 ? 21.151 -32.254 3.210 1.00 72.44 89 LEU A C 1
ATOM 620 O O . LEU A 1 89 ? 22.291 -32.585 2.883 1.00 72.44 89 LEU A O 1
ATOM 624 N N . LEU A 1 90 ? 20.090 -32.510 2.439 1.00 72.44 90 LEU A N 1
ATOM 625 C CA . LEU A 1 90 ? 20.187 -33.219 1.162 1.00 72.44 90 LEU A CA 1
ATOM 626 C C . LEU A 1 90 ? 20.538 -32.287 -0.013 1.00 72.44 90 LEU A C 1
ATOM 628 O O . LEU A 1 90 ? 21.254 -32.695 -0.923 1.00 72.44 90 LEU A O 1
ATOM 632 N N . ALA A 1 91 ? 20.099 -31.027 0.025 1.00 73.81 91 ALA A N 1
ATOM 633 C CA . ALA A 1 91 ? 20.358 -30.038 -1.025 1.00 73.81 91 ALA A CA 1
ATOM 634 C C . ALA A 1 91 ? 21.744 -29.357 -0.929 1.00 73.81 91 ALA A C 1
ATOM 636 O O . ALA A 1 91 ? 22.174 -28.701 -1.875 1.00 73.81 91 ALA A O 1
ATOM 637 N N . GLY A 1 92 ? 22.468 -29.513 0.186 1.00 52.84 92 GLY A N 1
ATOM 638 C CA . GLY A 1 92 ? 23.749 -28.837 0.448 1.00 52.84 92 GLY A CA 1
ATOM 639 C C . GLY A 1 92 ? 25.009 -29.472 -0.161 1.00 52.84 92 GLY A C 1
ATOM 640 O O . GLY A 1 92 ? 26.113 -29.024 0.142 1.00 52.84 92 GLY A O 1
ATOM 641 N N . ARG A 1 93 ? 24.900 -30.511 -0.999 1.00 52.59 93 ARG A N 1
ATOM 642 C CA . ARG A 1 93 ? 26.054 -31.199 -1.617 1.00 52.59 93 ARG A CA 1
ATOM 643 C C . ARG A 1 93 ? 26.107 -31.003 -3.135 1.00 52.59 93 ARG A C 1
ATOM 645 O O . ARG A 1 93 ? 26.124 -31.963 -3.895 1.00 52.59 93 ARG A O 1
ATOM 652 N N . SER A 1 94 ? 26.197 -29.753 -3.573 1.00 57.31 94 SER A N 1
ATOM 653 C CA . SER A 1 94 ? 26.663 -29.428 -4.926 1.00 57.31 94 SER A CA 1
ATOM 654 C C . S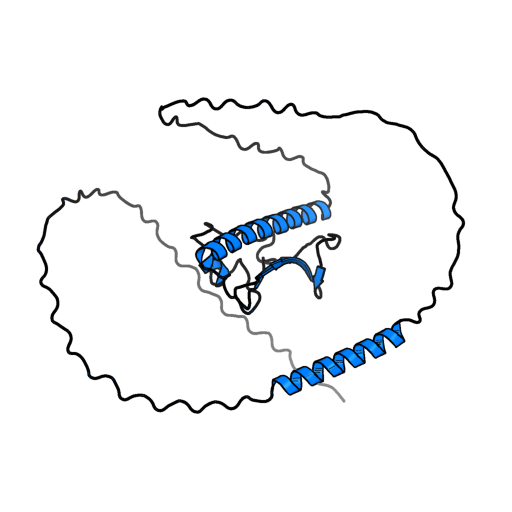ER A 1 94 ? 28.068 -28.851 -4.826 1.00 57.31 94 SER A C 1
ATOM 656 O O . SER A 1 94 ? 28.263 -27.660 -4.601 1.00 57.31 94 SER A O 1
ATOM 658 N N . SER A 1 95 ? 29.052 -29.742 -4.927 1.00 50.84 95 SER A N 1
ATOM 659 C CA . SER A 1 95 ? 30.478 -29.433 -4.972 1.00 50.84 95 SER A CA 1
ATOM 660 C C . SER A 1 95 ? 30.802 -28.584 -6.206 1.00 50.84 95 SER A C 1
ATOM 662 O O . SER A 1 95 ? 30.766 -29.091 -7.326 1.00 50.84 95 SER A O 1
ATOM 664 N N . SER A 1 96 ? 31.164 -27.313 -6.021 1.00 51.34 96 SER A N 1
ATOM 665 C CA . SER A 1 96 ? 31.845 -26.531 -7.055 1.00 51.34 96 SER A CA 1
ATOM 666 C C . SER A 1 96 ? 33.341 -26.857 -7.029 1.00 51.34 96 SER A C 1
ATOM 668 O O . SER A 1 96 ? 34.129 -26.303 -6.264 1.00 51.34 96 SER A O 1
ATOM 670 N N . SER A 1 97 ? 33.742 -27.807 -7.873 1.00 51.78 97 SER A N 1
ATOM 671 C CA . SER A 1 97 ? 35.136 -27.953 -8.294 1.00 51.78 97 SER A CA 1
ATOM 672 C C . SER A 1 97 ? 35.535 -26.699 -9.078 1.00 51.78 97 SER A C 1
ATOM 674 O O . SER A 1 97 ? 34.854 -26.310 -10.023 1.00 51.78 97 SER A O 1
ATOM 676 N N . GLY A 1 98 ? 36.577 -26.021 -8.598 1.00 49.66 98 GLY A N 1
ATOM 677 C CA . GLY A 1 98 ? 36.889 -24.645 -8.968 1.00 49.66 98 GLY A CA 1
ATOM 678 C C . GLY A 1 98 ? 37.604 -24.439 -10.298 1.00 49.66 98 GLY A C 1
ATOM 679 O O . GLY A 1 98 ? 37.888 -25.379 -11.025 1.00 49.66 98 GLY A O 1
ATOM 680 N N . VAL A 1 99 ? 37.973 -23.180 -10.536 1.00 54.69 99 VAL A N 1
ATOM 681 C CA . VAL A 1 99 ? 39.186 -22.772 -11.254 1.00 54.69 99 VAL A CA 1
ATOM 682 C C . VAL A 1 99 ? 39.663 -21.481 -10.590 1.00 54.69 99 VAL A C 1
ATOM 684 O O . VAL A 1 99 ? 38.964 -20.471 -10.599 1.00 54.69 99 VAL A O 1
ATOM 687 N N . ALA A 1 100 ? 40.837 -21.530 -9.967 1.00 52.81 100 ALA A N 1
ATOM 688 C CA . ALA A 1 100 ? 41.531 -20.349 -9.480 1.00 52.81 100 ALA A CA 1
ATOM 689 C C . ALA A 1 100 ? 42.175 -19.635 -10.676 1.00 52.81 100 ALA A C 1
ATOM 691 O O . ALA A 1 100 ? 43.086 -20.180 -11.297 1.00 52.81 100 ALA A O 1
ATOM 692 N N . THR A 1 101 ? 41.716 -18.425 -10.995 1.00 55.03 101 THR A N 1
ATOM 693 C CA . THR A 1 101 ? 42.433 -17.508 -11.888 1.00 55.03 101 THR A CA 1
ATOM 694 C C . THR A 1 101 ? 43.039 -16.369 -11.080 1.00 55.03 101 THR A C 1
ATOM 696 O O . THR A 1 101 ? 42.356 -15.649 -10.356 1.00 55.03 101 THR A O 1
ATOM 699 N N . THR A 1 102 ? 44.354 -16.279 -11.215 1.00 55.25 102 THR A N 1
ATOM 700 C CA . THR A 1 102 ? 45.333 -15.356 -10.641 1.00 55.25 102 THR A CA 1
ATOM 701 C C . THR A 1 102 ? 44.931 -13.871 -10.713 1.00 55.25 102 THR A C 1
ATOM 703 O O . THR A 1 102 ? 44.397 -13.443 -11.736 1.00 55.25 102 THR A O 1
ATOM 706 N N . PRO A 1 103 ? 45.238 -13.052 -9.686 1.00 57.75 103 PRO A N 1
ATOM 707 C CA . PRO A 1 103 ? 45.001 -11.609 -9.708 1.00 57.75 103 PRO A CA 1
ATOM 708 C C . PRO A 1 103 ? 46.075 -10.862 -10.518 1.00 57.75 103 PRO A C 1
ATOM 710 O O . PRO A 1 103 ? 47.272 -11.004 -10.267 1.00 57.75 103 PRO A O 1
ATOM 713 N N . THR A 1 104 ? 45.642 -10.020 -11.458 1.00 63.03 104 THR A N 1
ATOM 714 C CA . THR A 1 104 ? 46.483 -9.015 -12.128 1.00 63.03 104 THR A CA 1
ATOM 715 C C . THR A 1 104 ? 46.372 -7.672 -11.389 1.00 63.03 104 THR A C 1
ATOM 717 O O . THR A 1 104 ? 45.257 -7.176 -11.231 1.00 63.03 104 THR A O 1
ATOM 720 N N . PRO A 1 105 ? 47.487 -7.058 -10.948 1.00 61.84 105 PRO A N 1
ATOM 721 C CA . PRO A 1 105 ? 47.500 -5.726 -10.353 1.00 61.84 105 PRO A CA 1
ATOM 722 C C . PRO A 1 105 ? 47.798 -4.646 -11.407 1.00 61.84 105 PRO A C 1
ATOM 724 O O . PRO A 1 105 ? 48.843 -4.669 -12.051 1.00 61.84 105 PRO A O 1
ATOM 727 N N . ALA A 1 106 ? 46.891 -3.682 -11.553 1.00 46.94 106 ALA A N 1
ATOM 728 C CA . ALA A 1 106 ? 47.076 -2.420 -12.278 1.00 46.94 106 ALA A CA 1
ATOM 729 C C . ALA A 1 106 ? 45.951 -1.469 -11.830 1.00 46.94 106 ALA A C 1
ATOM 731 O O . ALA A 1 106 ? 44.821 -1.920 -11.696 1.00 46.94 106 ALA A O 1
ATOM 732 N N . THR A 1 107 ? 46.072 -0.173 -11.571 1.00 53.97 107 THR A N 1
ATOM 733 C CA . THR A 1 107 ? 47.135 0.827 -11.392 1.00 53.97 107 THR A CA 1
ATOM 734 C C . THR A 1 107 ? 46.381 2.017 -10.762 1.00 53.97 107 THR A C 1
ATOM 736 O O . THR A 1 107 ? 45.228 2.244 -11.138 1.00 53.97 107 THR A O 1
ATOM 739 N N . PRO A 1 108 ? 46.947 2.783 -9.815 1.00 59.28 108 PRO A N 1
ATOM 740 C CA . PRO A 1 108 ? 46.253 3.927 -9.226 1.00 59.28 108 PRO A CA 1
ATOM 741 C C . PRO A 1 108 ? 46.274 5.134 -10.178 1.00 59.28 108 PRO A C 1
ATOM 743 O O . PRO A 1 108 ? 47.339 5.682 -10.459 1.00 59.28 108 PRO A O 1
ATOM 746 N N . SER A 1 109 ? 45.102 5.573 -10.646 1.00 50.09 109 SER A N 1
ATOM 747 C CA . SER A 1 109 ? 44.941 6.880 -11.294 1.00 50.09 109 SER A CA 1
ATOM 748 C C . SER A 1 109 ? 44.493 7.929 -10.274 1.00 50.09 109 SER A C 1
ATOM 750 O O . SER A 1 109 ? 43.384 7.894 -9.750 1.00 50.09 109 SER A O 1
ATOM 752 N N . THR A 1 110 ? 45.437 8.829 -10.002 1.00 45.94 110 THR A N 1
ATOM 753 C CA . THR A 1 110 ? 45.324 10.257 -9.652 1.00 45.94 110 THR A CA 1
ATOM 754 C C . THR A 1 110 ? 43.944 10.887 -9.889 1.00 45.94 110 THR A C 1
ATOM 756 O O . THR A 1 110 ? 43.387 10.772 -10.974 1.00 45.94 110 THR A O 1
ATOM 759 N N . LEU A 1 111 ? 43.353 11.482 -8.848 1.00 46.09 111 LEU A N 1
ATOM 760 C CA . LEU A 1 111 ? 43.399 12.924 -8.534 1.00 46.09 111 LEU A CA 1
ATOM 761 C C . LEU A 1 111 ? 42.467 13.749 -9.437 1.00 46.09 111 LEU A C 1
ATOM 763 O O . LEU A 1 111 ? 42.868 14.174 -10.515 1.00 46.09 111 LEU A O 1
ATOM 767 N N . ASP A 1 112 ? 41.270 14.055 -8.933 1.00 44.91 112 ASP A N 1
ATOM 768 C CA . ASP A 1 112 ? 40.614 15.322 -9.253 1.00 44.91 112 ASP A CA 1
ATOM 769 C C . ASP A 1 112 ? 40.046 15.958 -7.982 1.00 44.91 112 ASP A C 1
ATOM 771 O O . ASP A 1 112 ? 39.555 15.295 -7.066 1.00 44.91 112 ASP A O 1
ATOM 775 N N . THR A 1 113 ? 40.242 17.264 -7.921 1.00 48.47 113 THR A N 1
ATOM 776 C CA . THR A 1 113 ? 40.170 18.133 -6.763 1.00 48.47 113 THR A CA 1
ATOM 777 C C . THR A 1 113 ? 38.975 19.054 -6.951 1.00 48.47 113 THR A C 1
ATOM 779 O O . THR A 1 113 ? 38.951 19.840 -7.886 1.00 48.47 113 THR A O 1
ATOM 782 N N . GLY A 1 114 ? 38.050 19.052 -5.994 1.00 42.09 114 GLY A N 1
ATOM 783 C CA . GLY A 1 114 ? 37.294 20.258 -5.663 1.00 42.09 114 GLY A CA 1
ATOM 784 C C . GLY A 1 114 ? 35.943 20.457 -6.352 1.00 42.09 114 GLY A C 1
ATOM 785 O O . GLY A 1 114 ? 35.854 20.894 -7.489 1.00 42.09 114 GLY A O 1
ATOM 786 N N . ALA A 1 115 ? 34.888 20.327 -5.550 1.00 44.28 115 ALA A N 1
ATOM 787 C CA . ALA A 1 115 ? 33.814 21.319 -5.479 1.00 44.28 115 ALA A CA 1
ATOM 788 C C . ALA A 1 115 ? 33.071 21.136 -4.147 1.00 44.28 115 ALA A C 1
ATOM 790 O O . ALA A 1 115 ? 32.041 20.473 -4.054 1.00 44.28 115 ALA A O 1
ATOM 791 N N . SER A 1 116 ? 33.644 21.704 -3.084 1.00 42.88 116 SER A N 1
ATOM 792 C CA . SER A 1 116 ? 32.947 21.912 -1.815 1.00 42.88 116 SER A CA 1
ATOM 793 C C . SER A 1 116 ? 31.972 23.070 -1.999 1.00 42.88 116 SER A C 1
ATOM 795 O O . SER A 1 116 ? 32.335 24.235 -1.840 1.00 42.88 116 SER A O 1
ATOM 797 N N . SER A 1 117 ? 30.733 22.753 -2.357 1.00 46.25 117 SER A N 1
ATOM 798 C CA . SER A 1 117 ? 29.627 23.708 -2.363 1.00 46.25 117 SER A CA 1
ATOM 799 C C . SER A 1 117 ? 29.173 23.955 -0.926 1.00 46.25 117 SER A C 1
ATOM 801 O O . SER A 1 117 ? 28.203 23.372 -0.448 1.00 46.25 117 SER A O 1
ATOM 803 N N . THR A 1 118 ? 29.897 24.813 -0.211 1.00 40.69 118 THR A N 1
ATOM 804 C CA . THR A 1 118 ? 29.434 25.377 1.057 1.00 40.69 118 THR A CA 1
ATOM 805 C C . THR A 1 118 ? 28.291 26.336 0.740 1.00 40.69 118 THR A C 1
ATOM 807 O O . THR A 1 118 ? 28.512 27.490 0.379 1.00 40.69 118 THR A O 1
ATOM 810 N N . ALA A 1 119 ? 27.052 25.855 0.826 1.00 45.12 119 ALA A N 1
ATOM 811 C CA . ALA A 1 119 ? 25.889 26.726 0.822 1.00 45.12 119 ALA A CA 1
ATOM 812 C C . ALA A 1 119 ? 25.884 27.511 2.140 1.00 45.12 119 ALA A C 1
ATOM 814 O O . ALA A 1 119 ? 25.548 26.987 3.201 1.00 45.12 119 ALA A O 1
ATOM 815 N N . THR A 1 120 ? 26.308 28.771 2.070 1.00 44.09 120 THR A N 1
ATOM 816 C CA . THR A 1 120 ? 26.139 29.754 3.137 1.00 44.09 120 THR A CA 1
ATOM 817 C C . THR A 1 120 ? 24.649 29.909 3.419 1.00 44.09 120 THR A C 1
ATOM 819 O O . THR A 1 120 ? 23.920 30.549 2.665 1.00 44.09 120 THR A O 1
ATOM 822 N N . VAL A 1 121 ? 24.192 29.306 4.514 1.00 47.41 121 VAL A N 1
ATOM 823 C CA . VAL A 1 121 ? 22.868 29.551 5.079 1.00 47.41 121 VAL A CA 1
ATOM 824 C C . VAL A 1 121 ? 22.889 30.962 5.659 1.00 47.41 121 VAL A C 1
ATOM 826 O O . VAL A 1 121 ? 23.509 31.213 6.689 1.00 47.41 121 VAL A O 1
ATOM 829 N N . THR A 1 122 ? 22.255 31.911 4.975 1.00 46.19 122 THR A N 1
ATOM 830 C CA . THR A 1 122 ? 21.967 33.224 5.555 1.00 46.19 122 THR A CA 1
ATOM 831 C C . THR A 1 122 ? 20.908 33.037 6.646 1.00 46.19 122 THR A C 1
ATOM 833 O O . THR A 1 122 ? 19.834 32.511 6.347 1.00 46.19 122 THR A O 1
ATOM 836 N N . PRO A 1 123 ? 21.158 33.435 7.905 1.00 55.28 123 PRO A N 1
ATOM 837 C CA . PRO A 1 123 ? 20.117 33.438 8.921 1.00 55.28 123 PRO A CA 1
ATOM 838 C C . PRO A 1 123 ? 19.088 34.516 8.563 1.00 55.28 123 PRO A C 1
ATOM 840 O O . PRO A 1 123 ? 19.398 35.706 8.552 1.00 55.28 123 PRO A O 1
ATOM 843 N N . LEU A 1 124 ? 17.863 34.096 8.240 1.00 43.03 124 LEU A N 1
ATOM 844 C CA . LEU A 1 124 ? 16.735 35.009 8.100 1.00 43.03 124 LEU A CA 1
ATOM 845 C C . LEU A 1 124 ? 16.313 35.485 9.491 1.00 43.03 124 LEU A C 1
ATOM 847 O O . LEU A 1 124 ? 15.887 34.710 10.347 1.00 43.03 124 LEU A O 1
ATOM 851 N N . THR A 1 125 ? 16.467 36.784 9.694 1.00 48.50 125 THR A N 1
ATOM 852 C CA . THR A 1 125 ? 15.996 37.553 10.840 1.00 48.50 125 THR A CA 1
ATOM 853 C C . THR A 1 125 ? 14.472 37.423 10.982 1.00 48.50 125 THR A C 1
ATOM 855 O O . THR A 1 125 ? 13.760 37.592 9.990 1.00 48.50 125 THR A O 1
ATOM 858 N N . PRO A 1 126 ? 13.922 37.193 12.187 1.00 52.44 126 PRO A N 1
ATOM 859 C CA . PRO A 1 126 ? 12.490 37.328 12.420 1.00 52.44 126 PRO A CA 1
ATOM 860 C C . PRO A 1 126 ? 12.117 38.817 12.467 1.00 52.44 126 PRO A C 1
ATOM 862 O O . PRO A 1 126 ? 12.282 39.485 13.486 1.00 52.44 126 PRO A O 1
ATOM 865 N N . THR A 1 127 ? 11.613 39.358 11.357 1.00 48.12 127 THR A N 1
ATOM 866 C CA . THR A 1 127 ? 10.924 40.655 11.360 1.00 48.12 127 THR A CA 1
ATOM 867 C C . THR A 1 127 ? 9.463 40.428 11.729 1.00 48.12 127 THR A C 1
ATOM 869 O O . THR A 1 127 ? 8.645 40.030 10.903 1.00 48.12 127 THR A O 1
ATOM 872 N N . SER A 1 128 ? 9.139 40.699 12.993 1.00 53.62 128 SER A N 1
ATOM 873 C CA . SER A 1 128 ? 7.770 40.936 13.448 1.00 53.62 128 SER A CA 1
ATOM 874 C C . SER A 1 128 ? 7.207 42.150 12.707 1.00 53.62 128 SER A C 1
ATOM 876 O O . SER A 1 128 ? 7.611 43.282 12.964 1.00 53.62 128 SER A O 1
ATOM 878 N N . GLY A 1 129 ? 6.299 41.901 11.765 1.00 46.91 129 GLY A N 1
ATOM 879 C CA . GLY A 1 129 ? 5.622 42.916 10.966 1.00 46.91 129 GLY A CA 1
ATOM 880 C C . GLY A 1 129 ? 4.115 42.706 11.009 1.00 46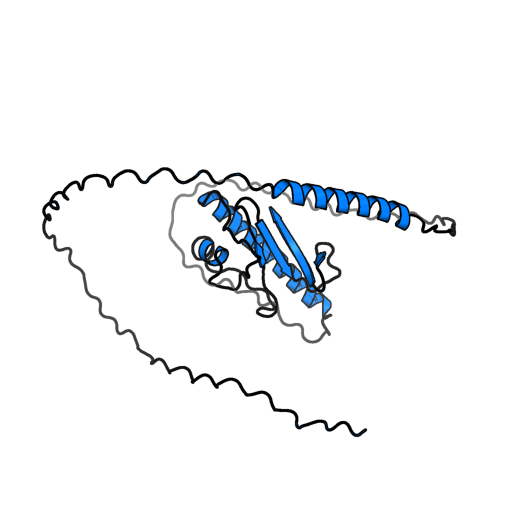.91 129 GLY A C 1
ATOM 881 O O . GLY A 1 129 ? 3.578 41.771 10.424 1.00 46.91 129 GLY A O 1
ATOM 882 N N . THR A 1 130 ? 3.450 43.580 11.748 1.00 44.25 130 THR A N 1
ATOM 883 C CA . THR A 1 130 ? 2.004 43.705 11.900 1.00 44.25 130 THR A CA 1
ATOM 884 C C . THR A 1 130 ? 1.346 44.113 10.576 1.00 44.25 130 THR A C 1
ATOM 886 O O . THR A 1 130 ? 1.763 45.098 9.984 1.00 44.25 130 THR A O 1
ATOM 889 N N . GLY A 1 131 ? 0.288 43.396 10.176 1.00 48.66 131 GLY A N 1
ATOM 890 C CA . GLY A 1 131 ? -0.860 43.873 9.386 1.00 48.66 131 GLY A CA 1
ATOM 891 C C . GLY A 1 131 ? -0.625 44.522 8.012 1.00 48.66 131 GLY A C 1
ATOM 892 O O . GLY A 1 131 ? -0.102 45.623 7.923 1.00 48.66 131 GLY A O 1
ATOM 893 N N . THR A 1 132 ? -1.170 43.914 6.949 1.00 39.84 132 THR A N 1
ATOM 894 C CA . THR A 1 132 ? -2.092 44.553 5.973 1.00 39.84 132 THR A CA 1
ATOM 895 C C . THR A 1 132 ? -2.489 43.581 4.844 1.00 39.84 132 THR A C 1
ATOM 897 O O . THR A 1 132 ? -1.644 42.981 4.197 1.00 39.84 132 THR A O 1
ATOM 900 N N . THR A 1 133 ? -3.808 43.455 4.658 1.00 40.06 133 THR A N 1
ATOM 901 C CA . THR A 1 133 ? -4.588 43.342 3.401 1.00 40.06 133 THR A CA 1
ATOM 902 C C . THR A 1 133 ? -4.300 42.226 2.363 1.00 40.06 133 THR A C 1
ATOM 904 O O . THR A 1 133 ? -3.182 42.090 1.873 1.00 40.06 133 THR A O 1
ATOM 907 N N . PRO A 1 134 ? -5.335 41.480 1.904 1.00 49.00 134 PRO A N 1
ATOM 908 C CA . PRO A 1 134 ? -5.201 40.475 0.848 1.00 49.00 134 PRO A CA 1
ATOM 909 C C . PRO A 1 134 ? -5.032 41.137 -0.527 1.00 49.00 134 PRO A C 1
ATOM 911 O O . PRO A 1 134 ? -5.916 41.851 -0.997 1.00 49.00 134 PRO A O 1
ATOM 914 N N . THR A 1 135 ? -3.904 40.870 -1.187 1.00 40.97 135 THR A N 1
ATOM 915 C CA . THR A 1 135 ? -3.687 41.224 -2.595 1.00 40.97 135 THR A CA 1
ATOM 916 C C . THR A 1 135 ? -3.878 39.982 -3.456 1.00 40.97 135 THR A C 1
ATOM 918 O O . THR A 1 135 ? -3.158 38.995 -3.325 1.00 40.97 135 THR A O 1
ATOM 921 N N . THR A 1 136 ? -4.877 40.054 -4.332 1.00 51.59 136 THR A N 1
ATOM 922 C CA . THR A 1 136 ? -5.147 39.148 -5.450 1.00 51.59 136 THR A CA 1
ATOM 923 C C . THR A 1 136 ? -3.895 39.015 -6.322 1.00 51.59 136 THR A C 1
ATOM 925 O O . THR A 1 136 ? -3.538 39.937 -7.053 1.00 51.59 136 THR A O 1
ATOM 928 N N . GLY A 1 137 ? -3.206 37.879 -6.199 1.00 41.88 137 GLY A N 1
ATOM 929 C CA . GLY A 1 137 ? -1.974 37.553 -6.912 1.00 41.88 137 GLY A CA 1
ATOM 930 C C . GLY A 1 137 ? -2.228 36.623 -8.094 1.00 41.88 137 GLY A C 1
ATOM 931 O O . GLY A 1 137 ? -2.485 35.434 -7.932 1.00 41.88 137 GLY A O 1
ATOM 932 N N . THR A 1 138 ? -2.153 37.218 -9.274 1.00 43.00 138 THR A N 1
ATOM 933 C CA . THR A 1 138 ? -2.108 36.659 -10.624 1.00 43.00 138 THR A CA 1
ATOM 934 C C . THR A 1 138 ? -1.186 35.441 -10.787 1.00 43.00 138 THR A C 1
ATOM 936 O O . THR A 1 138 ? 0.001 35.511 -10.492 1.00 43.00 138 THR A O 1
ATOM 939 N N . GLY A 1 139 ? -1.752 34.366 -11.348 1.00 45.22 139 GLY A N 1
ATOM 940 C CA . GLY A 1 139 ? -1.142 33.464 -12.335 1.00 45.22 139 GLY A CA 1
ATOM 941 C C . GLY A 1 139 ? 0.279 32.955 -12.086 1.00 45.22 139 GLY A C 1
ATOM 942 O O . GLY A 1 139 ? 1.239 33.536 -12.582 1.00 45.22 139 GLY A O 1
ATOM 943 N N . VAL A 1 140 ? 0.397 31.777 -11.467 1.00 40.47 140 VAL A N 1
ATOM 944 C CA . VAL A 1 140 ? 1.584 30.927 -11.634 1.00 40.47 140 VAL A CA 1
ATOM 945 C C . VAL A 1 140 ? 1.424 30.176 -12.952 1.00 40.47 140 VAL A C 1
ATOM 947 O O . VAL A 1 140 ? 0.667 29.212 -13.055 1.00 40.47 140 VAL A O 1
ATOM 950 N N . THR A 1 141 ? 2.109 30.662 -13.981 1.00 37.06 141 THR A N 1
ATOM 951 C CA . THR A 1 141 ? 2.322 29.968 -15.248 1.00 37.06 141 THR A CA 1
ATOM 952 C C . THR A 1 141 ? 2.975 28.622 -14.959 1.00 37.06 141 THR A C 1
ATOM 954 O O . THR A 1 141 ? 4.132 28.544 -14.552 1.00 37.06 141 THR A O 1
ATOM 957 N N . SER A 1 142 ? 2.218 27.544 -15.158 1.00 40.12 142 SER A N 1
ATOM 958 C CA . SER A 1 142 ? 2.771 26.204 -15.289 1.00 40.12 142 SER A CA 1
ATOM 959 C C . SER A 1 142 ? 3.770 26.225 -16.441 1.00 40.12 142 SER A C 1
ATOM 961 O O . SER A 1 142 ? 3.398 26.447 -17.592 1.00 40.12 142 SER A O 1
ATOM 963 N N . THR A 1 143 ? 5.049 26.046 -16.120 1.00 39.75 143 THR A N 1
ATOM 964 C CA . THR A 1 143 ? 6.113 25.827 -17.098 1.00 39.75 143 THR A CA 1
ATOM 965 C C . THR A 1 143 ? 5.836 24.504 -17.802 1.00 39.75 143 THR A C 1
ATOM 967 O O . THR A 1 143 ? 6.252 23.436 -17.360 1.00 39.75 143 THR A O 1
ATOM 970 N N . THR A 1 144 ? 5.071 24.584 -18.888 1.00 41.88 144 THR A N 1
ATOM 971 C CA . THR A 1 144 ? 4.917 23.536 -19.890 1.00 41.88 144 THR A CA 1
ATOM 972 C C . THR A 1 144 ? 6.284 23.321 -20.529 1.00 41.88 144 THR A C 1
ATOM 974 O O . THR A 1 144 ? 6.696 24.071 -21.412 1.00 41.88 144 THR A O 1
ATOM 977 N N . GLY A 1 145 ? 7.019 22.331 -20.022 1.00 51.16 145 GLY A N 1
ATOM 978 C CA . GLY A 1 145 ? 8.233 21.825 -20.645 1.00 51.16 145 GLY A CA 1
ATOM 979 C C . GLY A 1 145 ? 7.899 21.264 -22.021 1.00 51.16 145 GLY A C 1
ATOM 980 O O . GLY A 1 145 ? 7.094 20.345 -22.158 1.00 51.16 145 GLY A O 1
ATOM 981 N N . THR A 1 146 ? 8.490 21.889 -23.027 1.00 42.97 146 THR A N 1
ATOM 982 C CA . THR A 1 146 ? 8.312 21.650 -24.451 1.00 42.97 146 THR A CA 1
ATOM 983 C C . THR A 1 146 ? 8.671 20.221 -24.852 1.00 42.97 146 THR A C 1
ATOM 985 O O . THR A 1 146 ? 9.738 19.701 -24.536 1.00 42.97 146 THR A O 1
ATOM 988 N N . THR A 1 147 ? 7.756 19.632 -25.610 1.00 49.62 147 THR A N 1
ATOM 989 C CA . THR A 1 147 ? 7.842 18.403 -26.392 1.00 49.62 147 THR A CA 1
ATOM 990 C C . THR A 1 147 ? 9.091 18.375 -27.285 1.00 49.62 147 THR A C 1
ATOM 992 O O . THR A 1 147 ? 9.145 19.078 -28.293 1.00 49.62 147 THR A O 1
ATOM 995 N N . THR A 1 148 ? 10.071 17.524 -26.961 1.00 48.75 148 THR A N 1
ATOM 996 C CA . THR A 1 148 ? 11.109 17.099 -27.916 1.00 48.75 148 THR A CA 1
ATOM 997 C C . THR A 1 148 ? 10.663 15.799 -28.571 1.00 48.75 148 THR A C 1
ATOM 999 O O . THR A 1 148 ? 10.694 14.718 -27.989 1.00 48.75 148 THR A O 1
ATOM 1002 N N . THR A 1 149 ? 10.194 15.958 -29.801 1.00 53.69 149 THR A N 1
ATOM 1003 C CA . THR A 1 149 ? 9.792 14.934 -30.760 1.00 53.69 149 THR A CA 1
ATOM 1004 C C . THR A 1 149 ? 10.968 14.040 -31.164 1.00 53.69 149 THR A C 1
ATOM 1006 O O . THR A 1 149 ? 11.991 14.540 -31.621 1.00 53.69 149 THR A O 1
ATOM 1009 N N . GLY A 1 150 ? 10.766 12.718 -31.117 1.00 51.59 150 GLY A N 1
ATOM 1010 C CA . GLY A 1 150 ? 11.404 11.799 -32.068 1.00 51.59 150 GLY A CA 1
ATOM 1011 C C . GLY A 1 150 ? 12.677 11.079 -31.619 1.00 51.59 150 GLY A C 1
ATOM 1012 O O . GLY A 1 150 ? 13.622 10.989 -32.392 1.00 51.59 150 GLY A O 1
ATOM 1013 N N . GLY A 1 151 ? 12.699 10.514 -30.416 1.00 50.00 151 GLY A N 1
ATOM 1014 C CA . GLY A 1 151 ? 13.592 9.402 -30.083 1.00 50.00 151 GLY A CA 1
ATOM 1015 C C . GLY A 1 151 ? 12.729 8.218 -29.686 1.00 50.00 151 GLY A C 1
ATOM 1016 O O . GLY A 1 151 ? 11.720 8.421 -29.014 1.00 50.00 151 GLY A O 1
ATOM 1017 N N . ALA A 1 152 ? 13.072 7.003 -30.111 1.00 53.44 152 ALA A N 1
ATOM 1018 C CA . ALA A 1 152 ? 12.488 5.776 -29.584 1.00 53.44 152 ALA A CA 1
ATOM 1019 C C . ALA A 1 152 ? 12.831 5.680 -28.089 1.00 53.44 152 ALA A C 1
ATOM 1021 O O . ALA A 1 152 ? 13.780 5.006 -27.706 1.00 53.44 152 ALA A O 1
ATOM 1022 N N . GLY A 1 153 ? 12.097 6.441 -27.273 1.00 52.41 153 GLY A N 1
ATOM 1023 C CA . GLY A 1 153 ? 12.181 6.442 -25.829 1.00 52.41 153 GLY A CA 1
ATOM 1024 C C . GLY A 1 153 ? 11.978 5.014 -25.382 1.00 52.41 153 GLY A C 1
ATOM 1025 O O . GLY A 1 153 ? 10.920 4.41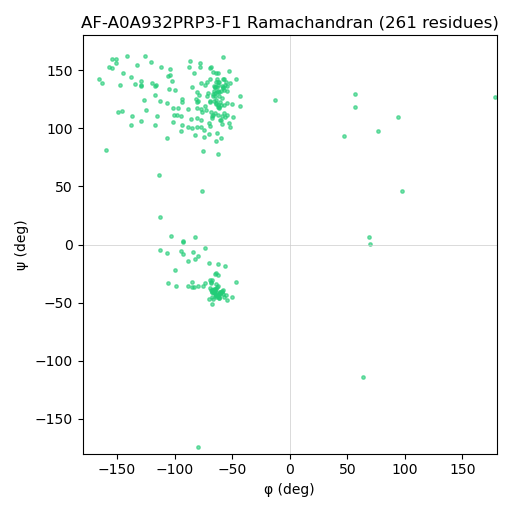5 -25.595 1.00 52.41 153 GLY A O 1
ATOM 1026 N N . THR A 1 154 ? 13.063 4.461 -24.871 1.00 51.66 154 THR A N 1
ATOM 1027 C CA . THR A 1 154 ? 13.222 3.112 -24.374 1.00 51.66 154 THR A CA 1
ATOM 1028 C C . THR A 1 154 ? 11.995 2.772 -23.534 1.00 51.66 154 THR A C 1
ATOM 1030 O O . THR A 1 154 ? 11.728 3.441 -22.541 1.00 51.66 154 THR A O 1
ATOM 1033 N N . VAL A 1 155 ? 11.220 1.748 -23.908 1.00 64.94 155 VAL A N 1
ATOM 1034 C CA . VAL A 1 155 ? 10.019 1.307 -23.161 1.00 64.94 155 VAL A CA 1
ATOM 1035 C C . VAL A 1 155 ? 10.300 1.206 -21.645 1.00 64.94 155 VAL A C 1
ATOM 1037 O O . VAL A 1 155 ? 9.437 1.547 -20.832 1.00 64.94 155 VAL A O 1
ATOM 1040 N N . SER A 1 156 ? 11.542 0.858 -21.290 1.00 65.56 156 SER A N 1
ATOM 1041 C CA . SER A 1 156 ? 12.107 0.837 -19.935 1.00 65.56 156 SER A CA 1
ATOM 1042 C C . SER A 1 156 ? 12.017 2.167 -19.169 1.00 65.56 156 SER A C 1
ATOM 1044 O O . SER A 1 156 ? 11.624 2.163 -18.006 1.00 65.56 156 SER A O 1
ATOM 1046 N N . GLU A 1 157 ? 12.310 3.313 -19.794 1.00 69.19 157 GLU A N 1
ATOM 1047 C CA . GLU A 1 157 ? 12.266 4.631 -19.130 1.00 69.19 157 GLU A CA 1
ATOM 1048 C C . GLU A 1 157 ? 10.839 4.984 -18.694 1.00 69.19 157 GLU A C 1
ATOM 1050 O O . GLU A 1 157 ? 10.607 5.569 -17.632 1.00 69.19 157 GLU A O 1
ATOM 1055 N N . THR A 1 158 ? 9.849 4.557 -19.483 1.00 88.19 158 THR A N 1
ATOM 1056 C CA . THR A 1 158 ? 8.440 4.779 -19.145 1.00 88.19 158 THR A CA 1
ATOM 1057 C C . THR A 1 158 ? 7.971 3.880 -17.998 1.00 88.19 158 THR A C 1
ATOM 1059 O O . THR A 1 158 ? 7.141 4.314 -17.200 1.00 88.19 158 THR A O 1
ATOM 1062 N N . MET A 1 159 ? 8.496 2.650 -17.890 1.00 94.19 159 MET A N 1
ATOM 1063 C CA . MET A 1 159 ? 8.176 1.716 -16.800 1.00 94.19 159 MET A CA 1
ATOM 1064 C C . MET A 1 159 ? 8.719 2.234 -15.469 1.00 94.19 159 MET A C 1
ATOM 1066 O O . MET A 1 159 ? 7.946 2.415 -14.533 1.00 94.19 159 MET A O 1
ATOM 1070 N N . GLN A 1 160 ? 10.003 2.597 -15.432 1.00 94.88 160 GLN A N 1
ATOM 1071 C CA . GLN A 1 160 ? 10.659 3.149 -14.242 1.00 94.88 160 GLN A CA 1
ATOM 1072 C C . GLN A 1 160 ? 9.988 4.431 -13.751 1.00 94.88 160 GLN A C 1
ATOM 1074 O O . GLN A 1 160 ? 9.778 4.611 -12.553 1.00 94.88 160 GLN A O 1
ATOM 1079 N N . THR A 1 161 ? 9.576 5.302 -14.675 1.00 94.75 161 THR A N 1
ATOM 1080 C CA . THR A 1 161 ? 8.829 6.518 -14.329 1.00 94.75 161 THR A CA 1
ATOM 1081 C C . THR A 1 161 ? 7.492 6.187 -13.655 1.00 94.75 161 THR A C 1
ATOM 1083 O O . THR A 1 161 ? 7.148 6.788 -12.636 1.00 94.75 161 THR A O 1
ATOM 1086 N N . ARG A 1 162 ? 6.731 5.215 -14.181 1.00 96.81 162 ARG A N 1
ATOM 1087 C CA . ARG A 1 162 ? 5.461 4.782 -13.569 1.00 96.81 162 ARG A CA 1
ATOM 1088 C C . ARG A 1 162 ? 5.680 4.103 -12.220 1.00 96.81 162 ARG A C 1
ATOM 1090 O O . ARG A 1 162 ? 4.931 4.374 -11.287 1.00 96.81 162 ARG A O 1
ATOM 1097 N N . ASP A 1 163 ? 6.720 3.292 -12.087 1.00 97.94 163 ASP A N 1
ATOM 1098 C CA . ASP A 1 163 ? 7.075 2.645 -10.822 1.00 97.94 163 ASP A CA 1
ATOM 1099 C C . ASP A 1 163 ? 7.486 3.664 -9.753 1.00 97.94 163 ASP A C 1
ATOM 1101 O O . ASP A 1 163 ? 7.038 3.573 -8.609 1.00 97.94 163 ASP A O 1
ATOM 1105 N N . ALA A 1 164 ? 8.226 4.711 -10.128 1.00 97.50 164 ALA A N 1
ATOM 1106 C CA . ALA A 1 164 ? 8.523 5.829 -9.238 1.00 97.50 164 ALA A CA 1
ATOM 1107 C C . ALA A 1 164 ? 7.245 6.552 -8.767 1.00 97.50 164 ALA A C 1
ATOM 1109 O O . ALA A 1 164 ? 7.124 6.875 -7.581 1.00 97.50 164 ALA A O 1
ATOM 1110 N N . PHE A 1 165 ? 6.262 6.759 -9.656 1.00 97.56 165 PHE A N 1
ATOM 1111 C CA . PHE A 1 165 ? 4.950 7.293 -9.267 1.00 97.56 165 PHE A CA 1
ATOM 1112 C C . PHE A 1 165 ? 4.227 6.370 -8.281 1.00 97.56 165 PHE A C 1
ATOM 1114 O O . PHE A 1 165 ? 3.783 6.844 -7.238 1.00 97.56 165 PHE A O 1
ATOM 1121 N N . ARG A 1 166 ? 4.191 5.055 -8.534 1.00 98.44 166 ARG A N 1
ATOM 1122 C CA . ARG A 1 166 ? 3.565 4.074 -7.628 1.00 98.44 166 ARG A CA 1
ATOM 1123 C C . ARG A 1 166 ? 4.166 4.116 -6.228 1.00 98.44 166 ARG A C 1
ATOM 1125 O O . ARG A 1 166 ? 3.433 4.134 -5.241 1.00 98.44 166 ARG A O 1
ATOM 1132 N N . LYS A 1 167 ? 5.496 4.169 -6.123 1.00 98.50 167 LYS A N 1
ATOM 1133 C CA . LYS A 1 167 ? 6.197 4.258 -4.831 1.00 98.50 167 LYS A CA 1
ATOM 1134 C C . LYS A 1 167 ? 5.840 5.544 -4.081 1.00 98.50 167 LYS A C 1
ATOM 1136 O O . LYS A 1 167 ? 5.544 5.499 -2.886 1.00 98.50 167 LYS A O 1
ATOM 1141 N N . LYS A 1 168 ? 5.809 6.681 -4.784 1.00 98.38 168 LYS A N 1
ATOM 1142 C CA . LYS A 1 168 ? 5.408 7.978 -4.219 1.00 98.38 168 LYS A CA 1
ATOM 1143 C C . LYS A 1 168 ? 3.949 7.978 -3.749 1.00 98.38 168 LYS A C 1
ATOM 1145 O O . LYS A 1 168 ? 3.647 8.499 -2.671 1.00 98.38 168 LYS A O 1
ATOM 1150 N N . ASP A 1 169 ? 3.055 7.379 -4.524 1.00 98.62 169 ASP A N 1
ATOM 1151 C CA . ASP A 1 169 ? 1.641 7.261 -4.176 1.00 98.62 169 ASP A CA 1
ATOM 1152 C C . ASP A 1 169 ? 1.452 6.398 -2.923 1.00 98.62 169 ASP A C 1
ATOM 1154 O O . ASP A 1 169 ? 0.728 6.804 -2.013 1.00 98.62 169 ASP A O 1
ATOM 1158 N N . LEU A 1 170 ? 2.160 5.264 -2.804 1.00 98.62 170 LEU A N 1
ATOM 1159 C CA . LEU A 1 170 ? 2.120 4.443 -1.588 1.00 98.62 170 LEU A CA 1
ATOM 1160 C C . LEU A 1 170 ? 2.615 5.202 -0.348 1.00 98.62 170 LEU A C 1
ATOM 1162 O O . LEU A 1 170 ? 1.988 5.096 0.704 1.00 98.62 170 LEU A O 1
ATOM 1166 N N . ALA A 1 171 ? 3.683 5.999 -0.459 1.00 98.38 171 ALA A N 1
ATOM 1167 C CA . ALA A 1 171 ? 4.163 6.841 0.645 1.00 98.38 171 ALA A CA 1
ATOM 1168 C C . ALA A 1 171 ? 3.125 7.905 1.062 1.00 98.38 171 ALA A C 1
ATOM 1170 O O . ALA A 1 171 ? 2.936 8.206 2.245 1.00 98.38 171 ALA A O 1
ATOM 1171 N N . THR A 1 172 ? 2.397 8.444 0.084 1.00 98.38 172 THR A N 1
ATOM 1172 C CA . THR A 1 172 ? 1.299 9.387 0.327 1.00 98.38 172 THR A CA 1
ATOM 1173 C C . THR A 1 172 ? 0.133 8.700 1.047 1.00 98.38 172 THR A C 1
ATOM 1175 O O . THR A 1 172 ? -0.339 9.200 2.067 1.00 98.38 172 THR A O 1
ATOM 1178 N N . ILE A 1 173 ? -0.283 7.511 0.591 1.00 98.56 173 ILE A N 1
ATOM 1179 C CA . ILE A 1 173 ? -1.337 6.710 1.240 1.00 98.56 173 ILE A CA 1
ATOM 1180 C C . ILE A 1 173 ? -0.940 6.326 2.670 1.00 98.56 173 ILE A C 1
ATOM 1182 O O . ILE A 1 173 ? -1.764 6.415 3.581 1.00 98.56 173 ILE A O 1
ATOM 1186 N N . GLN A 1 174 ? 0.321 5.945 2.886 1.00 98.62 174 GLN A N 1
ATOM 1187 C CA . GLN A 1 174 ? 0.872 5.694 4.216 1.00 98.62 174 GLN A CA 1
ATOM 1188 C C . GLN A 1 174 ? 0.660 6.908 5.128 1.00 98.62 174 GLN A C 1
ATOM 1190 O O . GLN A 1 174 ? 0.109 6.754 6.212 1.00 98.62 174 GLN A O 1
ATOM 1195 N N . THR A 1 175 ? 0.973 8.121 4.669 1.00 98.56 175 THR A N 1
ATOM 1196 C CA . THR A 1 175 ? 0.775 9.353 5.458 1.00 98.56 175 THR A CA 1
ATOM 1197 C C . THR A 1 175 ? -0.690 9.551 5.887 1.00 98.56 175 THR A C 1
ATOM 1199 O O . THR A 1 175 ? -0.962 9.940 7.028 1.00 98.56 175 THR A O 1
ATOM 1202 N N . TYR A 1 176 ? -1.652 9.228 5.015 1.00 98.62 176 TYR A N 1
ATOM 1203 C CA . TYR A 1 176 ? -3.078 9.274 5.360 1.00 98.62 176 TYR A CA 1
ATOM 1204 C C . TYR A 1 176 ? -3.464 8.218 6.401 1.00 98.62 176 TYR A C 1
ATOM 1206 O O . TYR A 1 176 ? -4.215 8.520 7.327 1.00 98.62 176 TYR A O 1
ATOM 1214 N N . LEU A 1 177 ? -2.928 6.999 6.290 1.00 98.62 177 LEU A N 1
ATOM 1215 C CA . LEU A 1 177 ? -3.157 5.932 7.266 1.00 98.62 177 LEU A CA 1
ATOM 1216 C C . LEU A 1 177 ? -2.588 6.277 8.647 1.00 98.62 177 LEU A C 1
ATOM 1218 O O . LEU A 1 177 ? -3.237 5.992 9.649 1.00 98.62 177 LEU A O 1
ATOM 1222 N N . GLU A 1 178 ? -1.423 6.922 8.722 1.00 98.50 178 GLU A N 1
ATOM 1223 C CA . GLU A 1 178 ? -0.850 7.382 9.998 1.00 98.50 178 GLU A CA 1
ATOM 1224 C C . GLU A 1 178 ? -1.707 8.475 10.655 1.00 98.50 178 GLU A C 1
ATOM 1226 O O . GLU A 1 178 ? -1.906 8.490 11.873 1.00 98.50 178 GLU A O 1
ATOM 1231 N N . SER A 1 179 ? -2.265 9.373 9.839 1.00 98.56 179 SER A N 1
ATOM 1232 C CA . SER A 1 179 ? -3.203 10.399 10.311 1.00 98.56 179 SER A CA 1
ATOM 1233 C C . SER A 1 179 ? -4.498 9.757 10.824 1.00 98.56 179 SER A C 1
ATOM 1235 O O . SER A 1 179 ? -4.999 10.122 11.886 1.00 98.56 179 SER A O 1
ATOM 1237 N N . TYR A 1 180 ? -5.005 8.737 10.122 1.00 98.62 180 TYR A N 1
ATOM 1238 C CA . TYR A 1 180 ? -6.146 7.938 10.572 1.00 98.62 180 TYR A CA 1
ATOM 1239 C C . TYR A 1 180 ? -5.858 7.221 11.898 1.00 98.62 180 TYR A C 1
ATOM 1241 O O . TYR A 1 180 ? -6.678 7.284 12.811 1.00 98.62 180 TYR A O 1
ATOM 1249 N N . LEU A 1 181 ? -4.689 6.583 12.037 1.00 98.56 181 LEU A N 1
ATOM 1250 C CA . LEU A 1 181 ? -4.272 5.918 13.276 1.00 98.56 181 LEU A CA 1
ATOM 1251 C C . LEU A 1 181 ? -4.242 6.899 14.454 1.00 98.56 181 LEU A C 1
ATOM 1253 O O . LEU A 1 181 ? -4.708 6.559 15.538 1.00 98.56 181 LEU A O 1
ATOM 1257 N N . THR A 1 182 ? -3.717 8.106 14.235 1.00 98.50 182 THR A N 1
ATOM 1258 C CA . THR A 1 182 ? -3.633 9.154 15.265 1.00 98.50 182 THR A CA 1
ATOM 1259 C C . THR A 1 182 ? -5.018 9.526 15.803 1.00 98.50 182 THR A C 1
ATOM 1261 O O . THR A 1 182 ? -5.192 9.667 17.011 1.00 98.50 182 THR A O 1
ATOM 1264 N N . ASP A 1 183 ? -6.018 9.615 14.925 1.00 98.56 183 ASP A N 1
ATOM 1265 C CA . ASP A 1 183 ? -7.385 9.994 15.291 1.00 98.56 183 ASP A CA 1
ATOM 1266 C C . ASP A 1 183 ? -8.235 8.833 15.827 1.00 98.56 183 ASP A C 1
ATOM 1268 O O . ASP A 1 183 ? -9.105 9.041 16.670 1.00 98.56 183 ASP A O 1
ATOM 1272 N N . GLN A 1 184 ? -8.065 7.630 15.274 1.00 98.44 184 GLN A N 1
ATOM 1273 C CA . GLN A 1 184 ? -8.958 6.485 15.507 1.00 98.44 184 GLN A CA 1
ATOM 1274 C C . GLN A 1 184 ? -8.337 5.406 16.404 1.00 98.44 184 GLN A C 1
ATOM 1276 O O . GLN A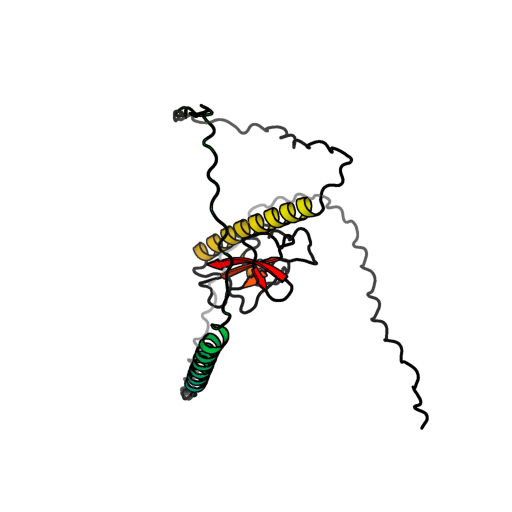 1 184 ? -9.005 4.439 16.768 1.00 98.44 184 GLN A O 1
ATOM 1281 N N . GLY A 1 185 ? -7.051 5.529 16.741 1.00 98.38 185 GLY A N 1
ATOM 1282 C CA . GLY A 1 185 ? -6.311 4.582 17.581 1.00 98.38 185 GLY A CA 1
ATOM 1283 C C . GLY A 1 185 ? -6.045 3.214 16.940 1.00 98.38 185 GLY A C 1
ATOM 1284 O O . GLY A 1 185 ? -5.439 2.352 17.573 1.00 98.38 185 GLY A O 1
ATOM 1285 N N . SER A 1 186 ? -6.487 2.994 15.699 1.00 98.44 186 SER A N 1
ATOM 1286 C CA . SER A 1 186 ? -6.236 1.786 14.904 1.00 98.44 186 SER A CA 1
ATOM 1287 C C . SER A 1 186 ? -6.314 2.100 13.408 1.00 98.44 186 SER A C 1
ATOM 1289 O O . SER A 1 186 ? -6.909 3.102 13.021 1.00 98.44 186 SER A O 1
ATOM 1291 N N . TYR A 1 187 ? -5.726 1.258 12.560 1.00 98.69 187 TYR A N 1
ATOM 1292 C CA . TYR A 1 187 ? -5.898 1.300 11.107 1.00 98.69 187 TYR A CA 1
ATOM 1293 C C . TYR A 1 187 ? -7.240 0.682 10.671 1.00 98.69 187 TYR A C 1
ATOM 1295 O O . TYR A 1 187 ? -7.774 -0.180 11.376 1.00 98.69 187 TYR A O 1
ATOM 1303 N N . PRO A 1 188 ? -7.782 1.052 9.493 1.00 98.44 188 PRO A N 1
ATOM 1304 C CA . PRO A 1 188 ? -9.004 0.444 8.966 1.00 98.44 188 PRO A CA 1
ATOM 1305 C C . PRO A 1 188 ? -8.851 -1.071 8.759 1.00 98.44 188 PRO A C 1
ATOM 1307 O O . PRO A 1 188 ? -8.031 -1.522 7.970 1.00 98.44 188 PRO A O 1
ATOM 1310 N N . VAL A 1 189 ? -9.663 -1.891 9.424 1.00 98.50 189 VAL A N 1
ATOM 1311 C CA . VAL A 1 189 ? -9.538 -3.351 9.298 1.00 98.50 189 VAL A CA 1
ATOM 1312 C C . VAL A 1 189 ? -10.031 -3.831 7.927 1.00 98.50 189 VAL A C 1
ATOM 1314 O O . VAL A 1 189 ? -11.163 -3.573 7.519 1.00 98.50 189 VAL A O 1
ATOM 1317 N N . ALA A 1 190 ? -9.182 -4.596 7.244 1.00 98.19 190 ALA A N 1
ATOM 1318 C CA . ALA A 1 190 ? -9.452 -5.292 5.994 1.00 98.19 190 ALA A CA 1
ATOM 1319 C C . ALA A 1 190 ? -8.845 -6.706 6.049 1.00 98.19 190 ALA A C 1
ATOM 1321 O O . ALA A 1 190 ? -7.637 -6.899 5.890 1.00 98.19 190 ALA A O 1
ATOM 1322 N N . ALA A 1 191 ? -9.698 -7.717 6.261 1.00 96.88 191 ALA A N 1
ATOM 1323 C CA . ALA A 1 191 ? -9.276 -9.113 6.447 1.00 96.88 191 ALA A CA 1
ATOM 1324 C C . ALA A 1 191 ? -8.553 -9.711 5.222 1.00 96.88 191 ALA A C 1
ATOM 1326 O O . ALA A 1 191 ? -7.745 -10.636 5.346 1.00 96.88 191 ALA A O 1
ATOM 1327 N N . LYS A 1 192 ? -8.844 -9.186 4.030 1.00 97.56 192 LYS A N 1
ATOM 1328 C CA . LYS A 1 192 ? -8.223 -9.551 2.753 1.00 97.56 192 LYS A CA 1
ATOM 1329 C C . LYS A 1 192 ? -7.683 -8.293 2.084 1.00 97.56 192 LYS A C 1
ATOM 1331 O O . LYS A 1 192 ? -8.111 -7.194 2.422 1.00 97.56 192 LYS A O 1
ATOM 1336 N N . THR A 1 193 ? -6.786 -8.473 1.119 1.00 97.69 193 THR A N 1
ATOM 1337 C CA . THR A 1 193 ? -6.299 -7.365 0.297 1.00 97.69 193 THR A CA 1
ATOM 1338 C C . THR A 1 193 ? -7.460 -6.748 -0.484 1.00 97.69 193 THR A C 1
ATOM 1340 O O . THR A 1 193 ? -8.090 -7.434 -1.289 1.00 97.69 193 THR A O 1
ATOM 1343 N N . THR A 1 194 ? -7.744 -5.471 -0.243 1.00 98.06 194 THR A N 1
ATOM 1344 C CA . THR A 1 194 ? -8.749 -4.684 -0.969 1.00 98.06 194 THR A CA 1
ATOM 1345 C C . THR A 1 194 ? -8.075 -3.741 -1.954 1.00 98.06 194 THR A C 1
ATOM 1347 O O . THR A 1 194 ? -6.950 -3.294 -1.721 1.00 98.06 194 THR A O 1
ATOM 1350 N N . ARG A 1 195 ? -8.761 -3.421 -3.054 1.00 98.25 195 ARG A N 1
ATOM 1351 C CA . ARG A 1 195 ? -8.266 -2.461 -4.045 1.00 98.25 195 ARG A CA 1
ATOM 1352 C C . ARG A 1 195 ? -8.624 -1.043 -3.611 1.00 98.25 195 ARG A C 1
ATOM 1354 O O . ARG A 1 195 ? -9.754 -0.805 -3.205 1.00 98.25 195 ARG A O 1
ATOM 1361 N N . LEU A 1 196 ? -7.691 -0.103 -3.713 1.00 97.88 196 LEU A N 1
ATOM 1362 C CA . LEU A 1 196 ? -7.937 1.292 -3.318 1.00 97.88 196 LEU A CA 1
ATOM 1363 C C . LEU A 1 196 ? -8.697 2.119 -4.365 1.00 97.88 196 LEU A C 1
ATOM 1365 O O . LEU A 1 196 ? -9.132 3.226 -4.065 1.00 97.88 196 LEU A O 1
ATOM 1369 N N . ASN A 1 197 ? -8.887 1.588 -5.575 1.00 95.19 197 ASN A N 1
ATOM 1370 C CA . ASN A 1 197 ? -9.757 2.180 -6.595 1.00 95.19 197 ASN A CA 1
ATOM 1371 C C . ASN A 1 197 ? -11.241 1.794 -6.422 1.00 95.19 197 ASN A C 1
ATOM 1373 O O . ASN A 1 197 ? -12.092 2.332 -7.127 1.00 95.19 197 ASN A O 1
ATOM 1377 N N . ASP A 1 198 ? -11.561 0.892 -5.488 1.00 97.12 198 ASP A N 1
ATOM 1378 C CA . ASP A 1 198 ? -12.931 0.537 -5.125 1.00 97.12 198 ASP A CA 1
ATOM 1379 C C . ASP A 1 198 ? -13.459 1.514 -4.067 1.00 97.12 198 ASP A C 1
ATOM 1381 O O . ASP A 1 198 ? -13.069 1.464 -2.900 1.00 97.12 198 ASP A O 1
ATOM 1385 N N . SER A 1 199 ? -14.382 2.393 -4.465 1.00 96.62 199 SER A N 1
ATOM 1386 C CA . SER A 1 199 ? -14.978 3.398 -3.576 1.00 96.62 199 SER A CA 1
ATOM 1387 C C . SER A 1 199 ? -15.753 2.807 -2.397 1.00 96.62 199 SER A C 1
ATOM 1389 O O . SER A 1 199 ? -16.048 3.525 -1.446 1.00 96.62 199 SER A O 1
ATOM 1391 N N . THR A 1 200 ? -16.112 1.522 -2.457 1.00 97.12 200 THR A N 1
ATOM 1392 C CA . THR A 1 200 ? -16.848 0.823 -1.396 1.00 97.12 200 THR A CA 1
ATOM 1393 C C . THR A 1 200 ? -15.933 0.117 -0.395 1.00 97.12 200 THR A C 1
ATOM 1395 O O . THR A 1 200 ? -16.405 -0.352 0.641 1.00 97.12 200 THR A O 1
ATOM 1398 N N . ALA A 1 20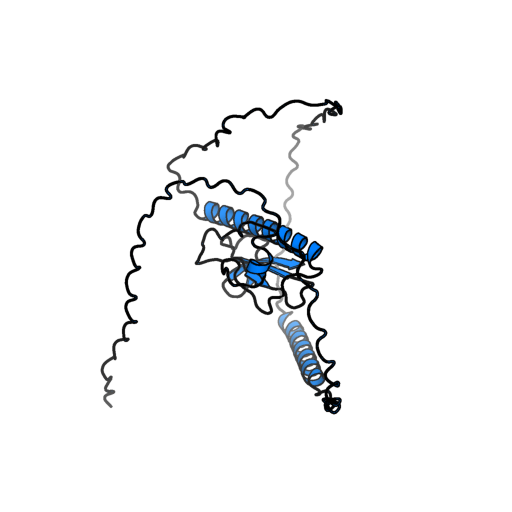1 ? -14.624 0.051 -0.661 1.00 97.75 201 ALA A N 1
ATOM 1399 C CA . ALA A 1 201 ? -13.680 -0.579 0.250 1.00 97.75 201 ALA A CA 1
ATOM 1400 C C . ALA A 1 201 ? -13.573 0.209 1.568 1.00 97.75 201 ALA A C 1
ATOM 1402 O O . ALA A 1 201 ? -13.428 1.432 1.568 1.00 97.75 201 ALA A O 1
ATOM 1403 N N . THR A 1 202 ? -13.565 -0.506 2.700 1.00 97.25 202 THR A N 1
ATOM 1404 C CA . THR A 1 202 ? -13.563 0.078 4.055 1.00 97.25 202 THR A CA 1
ATOM 1405 C C . THR A 1 202 ? -12.482 1.141 4.241 1.00 97.25 202 THR A C 1
ATOM 1407 O O . THR A 1 202 ? -12.754 2.225 4.749 1.00 97.25 202 THR A O 1
ATOM 1410 N N . VAL A 1 203 ? -11.258 0.864 3.782 1.00 98.12 203 VAL A N 1
ATOM 1411 C CA . VAL A 1 203 ? -10.133 1.808 3.851 1.00 98.12 203 VAL A CA 1
ATOM 1412 C C . VAL A 1 203 ? -10.391 3.089 3.052 1.00 98.12 203 VAL A C 1
ATOM 1414 O O . VAL A 1 203 ? -10.027 4.168 3.505 1.00 98.12 203 VAL A O 1
ATOM 1417 N N . VAL A 1 204 ? -11.075 3.011 1.909 1.00 98.31 204 VAL A N 1
ATOM 1418 C CA . VAL A 1 204 ? -11.394 4.186 1.088 1.00 98.31 204 VAL A CA 1
ATOM 1419 C C . VAL A 1 204 ? -12.437 5.044 1.793 1.00 98.31 204 VAL A C 1
ATOM 1421 O O . VAL A 1 204 ? -12.221 6.240 1.956 1.00 98.31 204 VAL A O 1
ATOM 1424 N N . THR A 1 205 ? -13.503 4.428 2.312 1.00 98.31 205 THR A N 1
ATOM 1425 C CA . THR A 1 205 ? -14.542 5.134 3.088 1.00 98.31 205 THR A CA 1
ATOM 1426 C C . THR A 1 205 ? -14.030 5.717 4.407 1.00 98.31 205 THR A C 1
ATOM 1428 O O . THR A 1 205 ? -14.592 6.676 4.924 1.00 98.31 205 THR A O 1
ATOM 1431 N N . ALA A 1 206 ? -12.965 5.137 4.962 1.00 98.38 206 ALA A N 1
ATOM 1432 C CA . ALA A 1 206 ? -12.332 5.594 6.191 1.00 98.38 206 ALA A CA 1
ATOM 1433 C C . ALA A 1 206 ? -11.411 6.803 5.955 1.00 98.38 206 ALA A C 1
ATOM 1435 O O . ALA A 1 206 ? -11.321 7.693 6.802 1.00 98.38 206 ALA A O 1
ATOM 1436 N N . LEU A 1 207 ? -10.729 6.841 4.805 1.00 98.50 207 LEU A N 1
ATOM 1437 C CA . LEU A 1 207 ? -9.787 7.906 4.464 1.00 98.50 207 LEU A CA 1
ATOM 1438 C C . LEU A 1 207 ? -10.454 9.096 3.756 1.00 98.50 207 LEU A C 1
ATOM 1440 O O . LEU A 1 207 ? -10.071 10.244 3.989 1.00 98.50 207 LEU A O 1
ATOM 1444 N N . VAL A 1 208 ? -11.458 8.844 2.915 1.00 98.38 208 VAL A N 1
ATOM 1445 C CA . VAL A 1 208 ? -12.134 9.849 2.082 1.00 98.38 208 VAL A CA 1
ATOM 1446 C C . VAL A 1 208 ? -13.512 10.184 2.669 1.00 98.38 208 VAL A C 1
ATOM 1448 O O . VAL A 1 208 ? -14.264 9.265 2.983 1.00 98.38 208 VAL A O 1
ATOM 1451 N N . PRO A 1 209 ? -13.901 11.470 2.791 1.00 98.06 209 PRO A N 1
ATOM 1452 C CA . PRO A 1 209 ? -13.177 12.676 2.370 1.00 98.06 209 PRO A CA 1
ATOM 1453 C C . PRO A 1 209 ? -12.301 13.308 3.466 1.00 98.06 209 PRO A C 1
ATOM 1455 O O . PRO A 1 209 ? -11.739 14.380 3.260 1.00 98.06 209 PRO A O 1
ATOM 1458 N N . LYS A 1 210 ? -12.232 12.708 4.661 1.00 98.44 210 LYS A N 1
ATOM 1459 C CA . LYS A 1 210 ? -11.693 13.379 5.854 1.00 98.44 210 LYS A CA 1
ATOM 1460 C C . LYS A 1 210 ? -10.185 13.658 5.779 1.00 98.44 210 LYS A C 1
ATOM 1462 O O . LYS A 1 210 ? -9.760 14.745 6.151 1.00 98.44 210 LYS A O 1
ATOM 1467 N N . TYR A 1 211 ? -9.388 12.687 5.337 1.00 98.19 211 TYR A N 1
ATOM 1468 C CA . TYR A 1 211 ? -7.919 12.779 5.315 1.00 98.19 211 TYR A CA 1
ATOM 1469 C C . TYR A 1 211 ? -7.375 13.130 3.929 1.00 98.19 211 TYR A C 1
ATOM 1471 O O . TYR A 1 211 ? -6.267 13.643 3.800 1.00 98.19 211 TYR A O 1
ATOM 1479 N N . THR A 1 212 ? -8.164 12.870 2.888 1.00 98.25 212 THR A N 1
ATOM 1480 C CA . THR A 1 212 ? -7.888 13.283 1.513 1.00 98.25 212 THR A CA 1
ATOM 1481 C C . THR A 1 212 ? -9.192 13.409 0.731 1.00 98.25 212 THR A C 1
ATOM 1483 O O . THR A 1 212 ? -10.159 12.698 1.006 1.00 98.25 212 THR A O 1
ATOM 1486 N N . ALA A 1 213 ? -9.212 14.283 -0.277 1.00 98.12 213 ALA A N 1
ATOM 1487 C CA . ALA A 1 213 ? -10.348 14.419 -1.187 1.00 98.12 213 ALA A CA 1
ATOM 1488 C C . ALA A 1 213 ? -10.523 13.184 -2.090 1.00 98.12 213 ALA A C 1
ATOM 1490 O O . ALA A 1 213 ? -11.646 12.825 -2.435 1.00 98.12 213 ALA A O 1
ATOM 1491 N N . ALA A 1 214 ? -9.417 12.538 -2.468 1.00 97.81 214 ALA A N 1
ATOM 1492 C CA . ALA A 1 214 ? -9.397 11.312 -3.257 1.00 97.81 214 ALA A CA 1
ATOM 1493 C C . ALA A 1 214 ? -8.078 10.555 -3.042 1.00 97.81 214 ALA A C 1
ATOM 1495 O O . ALA A 1 214 ? -7.042 11.157 -2.752 1.00 97.81 214 ALA A O 1
ATOM 1496 N N . LEU A 1 215 ? -8.108 9.232 -3.202 1.00 98.25 215 LEU A N 1
ATOM 1497 C CA . LEU A 1 215 ? -6.892 8.418 -3.226 1.00 98.25 215 LEU A CA 1
ATOM 1498 C C . LEU A 1 215 ? -6.258 8.434 -4.626 1.00 98.25 215 LEU A C 1
ATOM 1500 O O . LEU A 1 215 ? -6.991 8.514 -5.620 1.00 98.25 215 LEU A O 1
ATOM 1504 N N . PRO A 1 216 ? -4.917 8.347 -4.724 1.00 98.19 216 PRO A N 1
ATOM 1505 C CA . PRO A 1 216 ? -4.248 8.237 -6.013 1.00 98.19 216 PRO A CA 1
ATOM 1506 C C . PRO A 1 216 ? -4.665 6.948 -6.732 1.00 98.19 216 PRO A C 1
ATOM 1508 O O . PRO A 1 216 ? -4.935 5.920 -6.105 1.00 98.19 216 PRO A O 1
ATOM 1511 N N . LYS A 1 217 ? -4.708 7.010 -8.063 1.00 97.88 217 LYS A N 1
ATOM 1512 C CA . LYS A 1 217 ? -4.985 5.865 -8.939 1.00 97.88 217 LYS A CA 1
ATOM 1513 C C . LYS A 1 217 ? -3.699 5.420 -9.619 1.00 97.88 217 LYS A C 1
ATOM 1515 O O . LYS A 1 217 ? -2.876 6.264 -9.964 1.00 97.88 217 LYS A O 1
ATOM 1520 N N . ASP A 1 218 ? -3.553 4.115 -9.837 1.00 98.12 218 ASP A N 1
ATOM 1521 C CA . ASP A 1 218 ? -2.407 3.598 -10.587 1.00 98.12 218 ASP A CA 1
ATOM 1522 C C . ASP A 1 218 ? -2.420 4.167 -12.020 1.00 98.12 218 ASP A C 1
ATOM 1524 O O . ASP A 1 218 ? -3.491 4.231 -12.635 1.00 98.12 218 ASP A O 1
ATOM 1528 N N . PRO A 1 219 ? -1.262 4.538 -12.597 1.00 97.12 219 PRO A N 1
ATOM 1529 C CA . PRO A 1 219 ? -1.178 4.992 -13.986 1.00 97.12 219 PRO A CA 1
ATOM 1530 C C . PRO A 1 219 ? -1.724 4.004 -15.034 1.00 97.12 219 PRO A C 1
ATOM 1532 O O . PRO A 1 219 ? -1.985 4.410 -16.165 1.00 97.12 219 PRO A O 1
ATOM 1535 N N . LYS A 1 220 ? -1.871 2.717 -14.688 1.00 96.88 220 LYS A N 1
ATOM 1536 C CA . LYS A 1 220 ? -2.458 1.661 -15.529 1.00 96.88 220 LYS A CA 1
ATOM 1537 C C . LYS A 1 220 ? -3.793 1.136 -14.995 1.00 96.88 220 LYS A C 1
ATOM 1539 O O . LYS A 1 220 ? -4.175 0.008 -15.298 1.00 96.88 220 LYS A O 1
ATOM 1544 N N . ASP A 1 221 ? -4.512 1.912 -14.192 1.00 95.31 221 ASP A N 1
ATOM 1545 C CA . ASP A 1 221 ? -5.896 1.590 -13.835 1.00 95.31 221 ASP A CA 1
ATOM 1546 C C . ASP A 1 221 ? -6.750 1.384 -15.112 1.00 95.31 221 ASP A C 1
ATOM 1548 O O . ASP A 1 221 ? -6.610 2.158 -16.065 1.00 95.31 221 ASP A O 1
ATOM 1552 N N . PRO A 1 222 ? -7.614 0.350 -15.192 1.00 96.12 222 PRO A N 1
ATOM 1553 C CA . PRO A 1 222 ? -7.976 -0.616 -14.147 1.00 96.12 222 PRO A CA 1
ATOM 1554 C C . PRO A 1 222 ? -7.137 -1.905 -14.138 1.00 96.12 222 PRO A C 1
ATOM 1556 O O . PRO A 1 222 ? -7.432 -2.820 -13.365 1.00 96.12 222 PRO A O 1
ATOM 1559 N N . GLU A 1 223 ? -6.138 -2.025 -15.015 1.00 97.25 223 GLU A N 1
ATOM 1560 C CA . GLU A 1 223 ? -5.295 -3.220 -15.112 1.00 97.25 223 GLU A CA 1
ATOM 1561 C C . GLU A 1 223 ? -4.497 -3.423 -13.818 1.00 97.25 223 GLU A C 1
ATOM 1563 O O . GLU A 1 223 ? -4.400 -4.541 -13.304 1.00 97.25 223 GLU A O 1
ATOM 1568 N N . TYR A 1 224 ? -3.911 -2.342 -13.296 1.00 98.06 224 TYR A N 1
ATOM 1569 C CA . TYR A 1 224 ? -3.136 -2.328 -12.056 1.00 98.06 224 TYR A CA 1
ATOM 1570 C C . TYR A 1 224 ? -3.885 -1.522 -10.990 1.00 98.06 224 TYR A C 1
ATOM 1572 O O . TYR A 1 224 ? -4.681 -0.637 -11.296 1.00 98.06 224 TYR A O 1
ATOM 1580 N N . PHE A 1 225 ? -3.644 -1.848 -9.722 1.00 98.31 225 PHE A N 1
ATOM 1581 C CA . PHE A 1 225 ? -4.270 -1.178 -8.588 1.00 98.31 225 PHE A CA 1
ATOM 1582 C C . PHE A 1 225 ? -3.358 -1.220 -7.362 1.00 98.31 225 PHE A C 1
ATOM 1584 O O . PHE A 1 225 ? -2.539 -2.128 -7.206 1.00 98.31 225 PHE A O 1
ATOM 1591 N N . TYR A 1 226 ? -3.567 -0.271 -6.453 1.00 98.69 226 TYR A N 1
ATOM 1592 C CA . TYR A 1 226 ? -2.968 -0.303 -5.123 1.00 98.69 226 TYR A CA 1
ATOM 1593 C C . TYR A 1 226 ? -3.764 -1.233 -4.203 1.00 98.69 226 TYR A C 1
ATOM 1595 O O . TYR A 1 226 ? -4.996 -1.153 -4.137 1.00 98.69 226 TYR A O 1
ATOM 1603 N N . GLY A 1 227 ? -3.063 -2.125 -3.506 1.00 98.44 227 GLY A N 1
ATOM 1604 C CA . GLY A 1 227 ? -3.642 -3.073 -2.558 1.00 98.44 227 GLY A CA 1
ATOM 1605 C C . GLY A 1 227 ? -3.432 -2.640 -1.111 1.00 98.44 227 GLY A C 1
ATOM 1606 O O . GLY A 1 227 ? -2.345 -2.188 -0.760 1.00 98.44 227 GLY A O 1
ATOM 1607 N N . TYR A 1 228 ? -4.445 -2.834 -0.267 1.00 98.75 228 TYR A N 1
ATOM 1608 C CA . TYR A 1 228 ? -4.391 -2.576 1.174 1.00 98.75 228 TYR A CA 1
ATOM 1609 C C . TYR A 1 228 ? -4.874 -3.780 1.984 1.00 98.75 228 TYR A C 1
ATOM 1611 O O . TYR A 1 228 ? -5.866 -4.409 1.617 1.00 98.75 228 TYR A O 1
ATOM 1619 N N . LYS A 1 229 ? -4.218 -4.079 3.109 1.00 98.56 229 LYS A N 1
ATOM 1620 C CA . LYS A 1 229 ? -4.650 -5.105 4.068 1.00 98.56 229 LYS A CA 1
ATOM 1621 C C . LYS A 1 229 ? -4.271 -4.713 5.496 1.00 98.56 229 LYS A C 1
ATOM 1623 O O . LYS A 1 229 ? -3.138 -4.316 5.739 1.00 98.56 229 LYS A O 1
ATOM 1628 N N . SER A 1 230 ? -5.180 -4.922 6.446 1.00 98.50 230 SER A N 1
ATOM 1629 C CA . SER A 1 230 ? -4.902 -4.835 7.886 1.00 98.50 230 SER A CA 1
ATOM 1630 C C . SER A 1 230 ? -5.809 -5.811 8.628 1.00 98.50 230 SER A C 1
ATOM 1632 O O . SER A 1 230 ? -7.029 -5.675 8.597 1.00 98.50 230 SER A O 1
ATOM 1634 N N . VAL A 1 231 ? -5.238 -6.839 9.257 1.00 98.25 231 VAL A N 1
ATOM 1635 C CA . VAL A 1 231 ? -6.038 -7.903 9.896 1.00 98.25 231 VAL A CA 1
ATOM 1636 C C . VAL A 1 231 ? -6.452 -7.516 11.314 1.00 98.25 231 VAL A C 1
ATOM 1638 O O . VAL A 1 231 ? -7.553 -7.846 11.742 1.00 98.25 231 VAL A O 1
ATOM 1641 N N . ASP A 1 232 ? -5.574 -6.825 12.035 1.00 97.69 232 ASP A N 1
ATOM 1642 C CA . ASP A 1 232 ? -5.713 -6.533 13.462 1.00 97.69 232 ASP A CA 1
ATOM 1643 C C . ASP A 1 232 ? -5.931 -5.046 13.771 1.00 97.69 232 ASP A C 1
ATOM 1645 O O . ASP A 1 232 ? -6.117 -4.691 14.935 1.00 97.69 232 ASP A O 1
ATOM 1649 N N . GLY A 1 233 ? -5.884 -4.175 12.756 1.00 98.12 233 GLY A N 1
ATOM 1650 C CA . GLY A 1 233 ? -5.946 -2.724 12.928 1.00 98.12 233 GLY A CA 1
ATOM 1651 C C . GLY A 1 233 ? -4.704 -2.130 13.602 1.00 98.12 233 GLY A C 1
ATOM 1652 O O . GLY A 1 233 ? -4.693 -0.943 13.906 1.00 98.12 233 GLY A O 1
ATOM 1653 N N . LYS A 1 234 ? -3.652 -2.919 13.851 1.00 98.12 234 LYS A N 1
ATOM 1654 C CA . LYS A 1 234 ? -2.393 -2.454 14.459 1.00 98.12 234 LYS A CA 1
ATOM 1655 C C . LYS A 1 234 ? -1.272 -2.361 13.446 1.00 98.12 234 LYS A C 1
ATOM 1657 O O . LYS A 1 234 ? -0.424 -1.488 13.565 1.00 98.12 234 LYS A O 1
ATOM 1662 N N . THR A 1 235 ? -1.293 -3.262 12.475 1.00 98.38 235 THR A N 1
ATOM 1663 C CA . THR A 1 235 ? -0.339 -3.323 11.372 1.00 98.38 235 THR A CA 1
ATOM 1664 C C . THR A 1 235 ? -1.072 -3.195 10.049 1.00 98.38 235 THR A C 1
ATOM 1666 O O . THR A 1 235 ? -2.272 -3.482 9.958 1.00 98.38 235 THR A O 1
ATOM 1669 N N . TYR A 1 236 ? -0.377 -2.765 9.004 1.00 98.62 236 TYR A N 1
ATOM 1670 C CA . TYR A 1 236 ? -0.934 -2.782 7.654 1.00 98.62 236 TYR A CA 1
ATOM 1671 C C . TYR A 1 236 ? 0.104 -3.173 6.610 1.00 98.62 236 TYR A C 1
ATOM 1673 O O . TYR A 1 236 ? 1.311 -3.107 6.828 1.00 98.62 236 TYR A O 1
ATOM 1681 N N . LEU A 1 237 ? -0.408 -3.560 5.446 1.00 98.69 237 LEU A N 1
ATOM 1682 C CA . LEU A 1 237 ? 0.351 -3.803 4.233 1.00 98.69 237 LEU A CA 1
ATOM 1683 C C . LEU A 1 237 ? -0.263 -2.987 3.094 1.00 98.69 237 LEU A C 1
ATOM 1685 O O . LEU A 1 237 ? -1.450 -3.129 2.790 1.00 98.69 237 LEU A O 1
ATOM 1689 N N . LEU A 1 238 ? 0.562 -2.164 2.457 1.00 98.75 238 LEU A N 1
ATOM 1690 C CA . LEU A 1 238 ? 0.305 -1.535 1.168 1.00 98.75 238 LEU A CA 1
ATOM 1691 C C . LEU A 1 238 ? 1.114 -2.250 0.089 1.00 98.75 238 LEU A C 1
ATOM 1693 O O . LEU A 1 238 ? 2.233 -2.697 0.338 1.00 98.75 238 LEU A O 1
ATOM 1697 N N . SER A 1 239 ? 0.560 -2.343 -1.115 1.00 98.62 239 SER A N 1
ATOM 1698 C CA . SER A 1 239 ? 1.225 -2.991 -2.248 1.00 98.62 239 SER A CA 1
ATOM 1699 C C . SER A 1 239 ? 0.909 -2.302 -3.571 1.00 98.62 239 SER A C 1
ATOM 1701 O O . SER A 1 239 ? -0.197 -1.794 -3.764 1.00 98.62 239 SER A O 1
ATOM 1703 N N . ALA A 1 240 ? 1.877 -2.315 -4.484 1.00 98.62 240 ALA A N 1
ATOM 1704 C CA . ALA A 1 240 ? 1.727 -1.898 -5.874 1.00 98.62 240 ALA A CA 1
ATOM 1705 C C . ALA A 1 240 ? 2.456 -2.889 -6.788 1.00 98.62 240 ALA A C 1
ATOM 1707 O O . ALA A 1 240 ? 3.515 -3.407 -6.429 1.00 98.62 240 ALA A O 1
ATOM 1708 N N . ARG A 1 241 ? 1.903 -3.144 -7.976 1.00 98.44 241 ARG A N 1
ATOM 1709 C CA . ARG A 1 241 ? 2.573 -3.946 -9.005 1.00 98.44 241 ARG A CA 1
ATOM 1710 C C . ARG A 1 241 ? 3.580 -3.084 -9.755 1.00 98.44 241 ARG A C 1
ATOM 1712 O O . ARG A 1 241 ? 3.188 -2.080 -10.342 1.00 98.44 241 ARG A O 1
ATOM 1719 N N . LEU A 1 242 ? 4.841 -3.503 -9.755 1.00 98.19 242 LEU A N 1
ATOM 1720 C CA . LEU A 1 242 ? 5.896 -2.875 -10.541 1.00 98.19 242 LEU A CA 1
ATOM 1721 C C . LEU A 1 242 ? 5.958 -3.471 -11.953 1.00 98.19 242 LEU A C 1
ATOM 1723 O O . LEU A 1 242 ? 5.560 -4.619 -12.185 1.00 98.19 242 LEU A O 1
ATOM 1727 N N . GLU A 1 243 ? 6.432 -2.672 -12.903 1.00 97.25 243 GLU A N 1
ATOM 1728 C CA . GLU A 1 243 ? 6.679 -3.098 -14.283 1.00 97.25 243 GLU A CA 1
ATOM 1729 C C . GLU A 1 243 ? 8.152 -3.420 -14.523 1.00 97.25 243 GLU A C 1
ATOM 1731 O O . GLU A 1 243 ? 8.452 -4.366 -15.251 1.00 97.25 243 GLU A O 1
ATOM 1736 N N . ASP A 1 244 ? 9.054 -2.670 -13.893 1.00 96.25 244 ASP A N 1
ATOM 1737 C CA . ASP A 1 244 ? 10.482 -2.938 -13.908 1.00 96.25 244 ASP A CA 1
ATOM 1738 C C . ASP A 1 244 ? 10.813 -4.096 -12.957 1.00 96.25 244 ASP A C 1
ATOM 1740 O O . ASP A 1 244 ? 10.906 -3.941 -11.739 1.00 96.25 244 ASP A O 1
ATOM 1744 N N . THR A 1 245 ? 11.014 -5.286 -13.525 1.00 96.69 245 THR A N 1
ATOM 1745 C CA . THR A 1 245 ? 11.410 -6.487 -12.774 1.00 96.69 245 THR A CA 1
ATOM 1746 C C . THR A 1 245 ? 12.867 -6.469 -12.313 1.00 96.69 245 THR A C 1
ATOM 1748 O O . THR A 1 245 ? 13.312 -7.422 -11.677 1.00 96.69 245 THR A O 1
ATOM 1751 N N . THR A 1 246 ? 13.634 -5.438 -12.676 1.00 96.25 246 THR A N 1
ATOM 1752 C CA . THR A 1 246 ? 15.019 -5.243 -12.227 1.00 96.25 246 THR A CA 1
ATOM 1753 C C . THR A 1 246 ? 15.119 -4.330 -11.004 1.00 96.25 246 THR A C 1
ATOM 1755 O O . THR A 1 246 ? 16.203 -4.196 -10.435 1.00 96.25 246 THR A O 1
ATOM 1758 N N . ASP A 1 247 ? 13.999 -3.745 -10.563 1.00 96.81 247 ASP A N 1
ATOM 1759 C CA . ASP A 1 247 ? 13.948 -2.892 -9.379 1.00 96.81 247 ASP A CA 1
ATOM 1760 C C . ASP A 1 247 ? 14.297 -3.697 -8.108 1.00 96.81 247 ASP A C 1
ATOM 1762 O O . ASP A 1 247 ? 13.607 -4.671 -7.788 1.00 96.81 247 ASP A O 1
ATOM 1766 N N . PRO A 1 248 ? 15.346 -3.315 -7.355 1.00 97.62 248 PRO A N 1
ATOM 1767 C CA . PRO A 1 248 ? 15.824 -4.095 -6.213 1.00 97.62 248 PRO A CA 1
ATOM 1768 C C . PRO A 1 248 ? 14.864 -4.084 -5.015 1.00 97.62 248 PRO A C 1
ATOM 1770 O O . PRO A 1 248 ? 15.007 -4.908 -4.112 1.00 97.62 248 PRO A O 1
ATOM 1773 N N . GLU A 1 249 ? 13.906 -3.155 -4.974 1.00 97.62 249 GLU A N 1
ATOM 1774 C CA . GLU A 1 249 ? 12.911 -3.073 -3.902 1.00 97.62 249 GLU A CA 1
ATOM 1775 C C . GLU A 1 249 ? 11.670 -3.929 -4.193 1.00 97.62 249 GLU A C 1
ATOM 1777 O O . GLU A 1 249 ? 10.859 -4.178 -3.294 1.00 97.62 249 GLU A O 1
ATOM 1782 N N . GLY A 1 250 ? 11.507 -4.376 -5.440 1.00 97.62 250 GLY A N 1
ATOM 1783 C CA . GLY A 1 250 ? 10.429 -5.266 -5.835 1.00 97.62 250 GLY A CA 1
ATOM 1784 C C . GLY A 1 250 ? 10.688 -6.720 -5.436 1.00 97.62 250 GLY A C 1
ATOM 1785 O O . GLY A 1 250 ? 11.821 -7.184 -5.305 1.00 97.62 250 GLY A O 1
ATOM 1786 N N . LYS A 1 251 ? 9.605 -7.468 -5.231 1.00 98.00 251 LYS A N 1
ATOM 1787 C CA . LYS A 1 251 ? 9.615 -8.893 -4.895 1.00 98.00 251 LYS A CA 1
ATOM 1788 C C . LYS A 1 251 ? 8.689 -9.657 -5.826 1.00 98.00 251 LYS A C 1
ATOM 1790 O O . LYS A 1 251 ? 7.559 -9.239 -6.069 1.00 98.00 251 LYS A O 1
ATOM 1795 N N . THR A 1 252 ? 9.145 -10.804 -6.317 1.00 97.69 252 THR A N 1
ATOM 1796 C CA . THR A 1 252 ? 8.322 -11.681 -7.156 1.00 97.69 252 THR A CA 1
ATOM 1797 C C . THR A 1 252 ? 7.384 -12.521 -6.292 1.00 97.69 252 THR A C 1
ATOM 1799 O O . THR A 1 252 ? 7.834 -13.360 -5.514 1.00 97.69 252 THR A O 1
ATOM 1802 N N . GLU A 1 253 ? 6.077 -12.344 -6.471 1.00 96.00 253 GLU A N 1
ATOM 1803 C CA . GLU A 1 253 ? 5.026 -13.180 -5.892 1.00 96.00 253 GLU A CA 1
ATOM 1804 C C . GLU A 1 253 ? 4.237 -13.860 -7.019 1.00 96.00 253 GLU A C 1
ATOM 1806 O O . GLU A 1 253 ? 3.414 -13.251 -7.708 1.00 96.00 253 GLU A O 1
ATOM 1811 N N . GLY A 1 254 ? 4.516 -15.146 -7.251 1.00 95.06 254 GLY A N 1
ATOM 1812 C CA . GLY A 1 254 ? 3.961 -15.874 -8.392 1.00 95.06 254 GLY A CA 1
ATOM 1813 C C . GLY A 1 254 ? 4.454 -15.288 -9.717 1.00 95.06 254 GLY A C 1
ATOM 1814 O O . GLY A 1 254 ? 5.638 -15.367 -10.025 1.00 95.06 254 GLY A O 1
ATOM 1815 N N . THR A 1 255 ? 3.546 -14.706 -10.501 1.00 95.12 255 THR A N 1
ATOM 1816 C CA . THR A 1 255 ? 3.847 -14.071 -11.799 1.00 95.12 255 THR A CA 1
ATOM 1817 C C . THR A 1 255 ? 3.885 -12.543 -11.728 1.00 95.12 255 THR A C 1
ATOM 1819 O O . THR A 1 255 ? 3.901 -11.878 -12.763 1.00 95.12 255 THR A O 1
ATOM 1822 N N . VAL A 1 256 ? 3.808 -11.970 -10.526 1.00 96.81 256 VAL A N 1
ATOM 1823 C CA . VAL A 1 256 ? 3.695 -10.525 -10.313 1.00 96.81 256 VAL A CA 1
ATOM 1824 C C . VAL A 1 256 ? 4.925 -10.023 -9.567 1.00 96.81 256 VAL A C 1
ATOM 1826 O O . VAL A 1 256 ? 5.364 -10.649 -8.608 1.00 96.81 256 VAL A O 1
ATOM 1829 N N . PHE A 1 257 ? 5.469 -8.885 -9.996 1.00 98.12 257 PHE A N 1
ATOM 1830 C CA . PHE A 1 257 ? 6.524 -8.176 -9.277 1.00 98.12 257 PHE A CA 1
ATOM 1831 C C . PHE A 1 257 ? 5.886 -7.070 -8.431 1.00 98.12 257 PHE A C 1
ATOM 1833 O O . PHE A 1 257 ? 5.203 -6.198 -8.968 1.00 98.12 257 PHE A O 1
ATOM 1840 N N . LEU A 1 258 ? 6.018 -7.151 -7.109 1.00 98.19 258 LEU A N 1
ATOM 1841 C CA . LEU A 1 258 ? 5.332 -6.288 -6.150 1.00 98.19 258 LEU A CA 1
ATOM 1842 C C . LEU A 1 258 ? 6.320 -5.451 -5.347 1.00 98.19 258 LEU A C 1
ATOM 1844 O O . LEU A 1 258 ? 7.298 -5.966 -4.817 1.00 98.19 258 LEU A O 1
ATOM 1848 N N . TYR A 1 259 ? 5.995 -4.177 -5.172 1.00 98.56 259 TYR A N 1
ATOM 1849 C CA . TYR A 1 259 ? 6.572 -3.330 -4.138 1.00 98.56 259 TYR A CA 1
ATOM 1850 C C . TYR A 1 259 ? 5.600 -3.247 -2.963 1.00 98.56 259 TYR A C 1
ATOM 1852 O O . TYR A 1 259 ? 4.400 -3.038 -3.162 1.00 98.56 259 TYR A O 1
ATOM 1860 N N . THR A 1 260 ? 6.105 -3.420 -1.741 1.00 98.38 260 THR A N 1
ATOM 1861 C CA . THR A 1 260 ? 5.280 -3.462 -0.526 1.00 98.38 260 THR A CA 1
ATOM 1862 C C . THR A 1 260 ? 5.798 -2.514 0.541 1.00 98.38 260 THR A C 1
ATOM 1864 O O . THR A 1 260 ? 6.992 -2.518 0.832 1.00 98.38 260 THR A O 1
ATOM 1867 N N . VAL A 1 261 ? 4.888 -1.798 1.197 1.00 98.31 261 VAL A N 1
ATOM 1868 C CA . VAL A 1 261 ? 5.168 -0.978 2.383 1.00 98.31 261 VAL A CA 1
ATOM 1869 C C . VAL A 1 261 ? 4.368 -1.552 3.547 1.00 98.31 261 VAL A C 1
ATOM 1871 O O . VAL A 1 261 ? 3.167 -1.782 3.409 1.00 98.31 261 VAL A O 1
ATOM 1874 N N . ALA A 1 262 ? 5.016 -1.809 4.680 1.00 97.38 262 ALA A N 1
ATOM 1875 C CA . ALA A 1 262 ? 4.376 -2.388 5.858 1.00 97.38 262 ALA A CA 1
ATOM 1876 C C . ALA A 1 262 ? 4.756 -1.624 7.127 1.00 97.38 262 ALA A C 1
ATOM 1878 O O . ALA A 1 262 ? 5.831 -1.022 7.191 1.00 97.38 262 ALA A O 1
ATOM 1879 N N . LYS A 1 263 ? 3.881 -1.684 8.130 1.00 95.19 263 LYS A N 1
ATOM 1880 C CA . LYS A 1 263 ? 4.120 -1.169 9.479 1.00 95.19 263 LYS A CA 1
ATOM 1881 C C . LYS A 1 263 ? 3.458 -2.061 10.512 1.00 95.19 263 LYS A C 1
ATOM 1883 O O . LYS A 1 263 ? 2.374 -2.596 10.184 1.00 95.19 263 LYS A O 1
#

Solvent-accessible surface area (backbone atoms only — not comparable to full-atom values): 18110 Å² total; per-residue (Å²): 138,84,84,82,78,75,86,83,80,77,84,80,78,80,84,82,80,79,80,83,80,85,79,78,92,76,83,86,77,88,76,92,75,88,82,76,92,76,87,78,79,91,75,77,82,80,81,82,76,80,83,72,76,79,77,80,80,75,77,82,76,79,82,77,74,86,72,74,61,69,59,58,55,54,55,53,54,52,52,52,51,55,52,48,54,55,46,54,68,67,67,70,77,75,80,79,80,83,80,92,77,83,88,83,90,84,79,90,79,82,87,86,83,88,82,85,81,77,77,80,78,76,84,82,75,88,77,90,75,83,86,82,82,94,74,92,78,80,79,86,77,75,81,75,78,78,87,80,84,86,68,89,72,54,72,64,62,59,32,49,53,51,39,52,49,52,54,52,46,51,55,53,52,49,55,43,48,53,53,44,24,73,75,65,76,34,44,65,65,28,88,54,78,41,51,59,84,39,78,83,34,62,56,40,56,69,37,40,65,84,71,33,87,67,76,83,72,45,97,52,58,85,85,41,57,41,34,37,30,10,78,78,18,78,42,42,41,39,36,37,75,46,72,51,85,81,46,86,76,46,42,79,57,89,97,42,35,33,35,70,51,74,89

Foldseek 3Di:
DDDDDDDDDDDDDDDDDDDDDDDDDDDDDDDDDDDDDDDDDDDDDDDDDPDDDDDPDDPDDPDPPDDVPVVVVVVVVVVVVVVVVVVCVVPVPPDDPDDDDDDDDDDDDDDDDDDPPPPPDDDDDDDPDDDDDDDDDDDDPDPPDDDDDDDPPDPVVVQVVLVVVVVVLVVVLVVLQVVLCVVPVFGFADQDKDFQVPCPDRNNVSRPPPVHPGRDARPPPPVWTWIKHDHPRHKIKIKTFGPPPVPPQWDDDPPTTMHMDMD

=== Feature glossary ===
The record interleaves many kinds of information about one protein. Here is each kind framed as the question it answers.

Q: What does the local fold look like, residue by residue?
A: The Foldseek 3Di string encodes local tertiary geometry as a 20-letter alphabet — one character per residue — derived from the relative positions of nearby Cα atoms. Unlike the amino-acid sequence, 3Di is a direct function of the 3D structure, so two proteins with the same fold have similar 3Di strings even at low sequence identity.

Q: Which residues are in helices, strands, or loops?
A: The SS8 string is DSSP's per-residue secondary-structure call. α-helix (H) means an i→i+4 H-bond ladder; β-strand (E) means the residue participates in a β-sheet; 3₁₀ (G) and π (I) are tighter and wider helices; T/S are turns/bends; '-' is loop.

Q: How big and how compact is the whole molecule?
A: Radius of gyration (Rg) is the root-mean-square distance of Cα atoms from their centroid — a single number for overall size and compactness. A globular domain of N residues has Rg ≈ 2.2·N^0.38 Å; an extended or disordered chain has a much larger Rg. The Cα contact count is the number of residue pairs whose Cα atoms are within 8 Å and are more than four positions apart in sequence — a standard proxy for tertiary packing density. The bounding box is the smallest axis-aligned box enclosing all Cα atoms.

Q: Where is each backbone atom in 3D?
A: Structure coordinates are given as an mmCIF _atom_site loop: one row per atom with element, residue name, chain id, sequence number, and x/y/z position in Å. Only the four main-chain atoms per residue are included here; side chains are omitted to keep the record compact.

Q: What is the amino-acid chain?
A: Primary structure: the covalent order of the twenty standard amino acids along the backbone. Two proteins with the same sequence will (almost always) fold to the same structure; two with 30% identity often share a fold but not the details.

Q: What if only a Cα trace is available?
A: Three-state secondary structure (P-SEA) collapses the eight DSSP classes into helix (a), strand (b), and coil (c). P-SEA assigns these from Cα geometry alone — distances and angles — without requiring backbone oxygens, so it works on any Cα trace.

Q: What family and function is it annotated with?
A: Database cross-references. InterPro integrates a dozen domain/family signature databases into unified entries with residue-range hits. GO terms attach function/process/location labels with evidence codes. CATH codes position the fold in a four-level structural taxonomy. Organism is the NCBI-taxonomy species name.

Q: How confident is the AlphaFold model at each residue?
A: pLDDT is the predicted lDDT-Cα score: AlphaFold's confidence that the local environment of each residue (all inter-atomic distances within 15 Å) is correctly placed. It is a per-residue number between 0 and 100, with higher meaning more reliable.

Q: How mobile is each atom in the crystal?
A: B-factor (Debye–Waller factor) reflects atomic displacement in the crystal lattice. It is an experimental observable (units Å²), not a prediction; low values mean the atom is pinned down, high values mean it moves or is heterogeneous across the crystal.

Q: Which residues are buried vs exposed?
A: SASA measures how much of the protein is reachable by solvent. It is computed by rolling a water-sized probe over the atomic surface and summing the exposed area (Å²). Per-residue SASA distinguishes core (buried, low SASA) from surface (exposed, high SASA) residues; total SASA is a whole-molecule size measure.

Q: What do the diagnostic plots show?
A: Plot images: a contact map (which residues are close in 3D, as an N×N binary image), a Ramachandran scatter (backbone torsion angles, revealing secondary-structure composition at a glance), and — for AlphaFold structures — a PAE heatmap (pairwise prediction confidence).

Q: What known structures does this most resemble?
A: The Foldseek neighbor list gives the closest experimentally determined structures in the PDB, ranked by structural alignment. TM-score near 1 means near-identical fold; near 0.3 means only rough topology match. This is how one finds what a novel AlphaFold prediction most resembles in the solved-structure universe.

Q: Are the domains correctly placed relative to each other?
A: Predicted aligned error is AlphaFold's pairwise confidence. Unlike pLDDT (per-residue), PAE is per-residue-pair and captures whether two parts of the structure are correctly placed relative to each other. Units are ångströms of expected positional error.

Q: What do the rendered images show?
A: Structure images are PyMOL renders from six orthogonal camera directions. Cartoon representation draws helices as coils and strands as arrows; sticks shows the backbone as bonds; surface shows the solvent-excluded envelope. Rainbow coloring maps sequence position to hue (blue→red, N→C); chain coloring assigns a distinct color per polypeptide.

Q: What are the backbone torsion angles?
A: φ (phi) and ψ (psi) are the two rotatable backbone dihedrals per residue: φ is the C(i-1)–N–Cα–C torsion, ψ is the N–Cα–C–N(i+1) torsion, both in degrees on (−180°, 180°]. α-helical residues cluster near (−60°, −45°); β-strand residues near (−120°, +130°). A Ramachandran plot is simply a scatter of (φ, ψ) for every residue.